Protein AF-A0A9X3KKF4-F1 (afdb_monomer_lite)

Foldseek 3Di:
DVVVVVVVVVVVPPQDDPVSVVVVCCVVVVVVVVVCLVVVFKDKDFFAFQFWFKKWQQQQPPDFAKQADDQFRIGIDGLQRPGQWAFAQQRPPPGTFTWIGGAAQGIKTKFFCPVHDDDQRDHNVRGQAGHNVRPRVTSLSSLVVLVPVNPQKQFDPSLVRIKIFRHRPNRTDDPVRIDGCVNQQWGIWGSDWDWDPPDPPTIWIWGWTAHPRRGIIIMTTGGIDTPVRDDPVSVVSNVVVVD

pLDDT: mean 88.55, std 13.54, range [42.84, 98.75]

Sequence (243 aa):
MLNFIRNLYNLVFFFRSRLDNLVLGLTLSVPLLLFVIYVSTVKQTIARDGDCPLIIDLNQNGRIDITGHTQSREKLYTVFSVGKYIDFDINGDGVLDEIDWVMPNTDAFILDLRKGMPPRDIDGSWFFGDSIDGSVENGFIRIKEIDTDGNGVINGEELAVVGFWVDNGDGKFEQSEFRSVVDLQVTLIETSSEEEDIGYGVTTIKGSLESD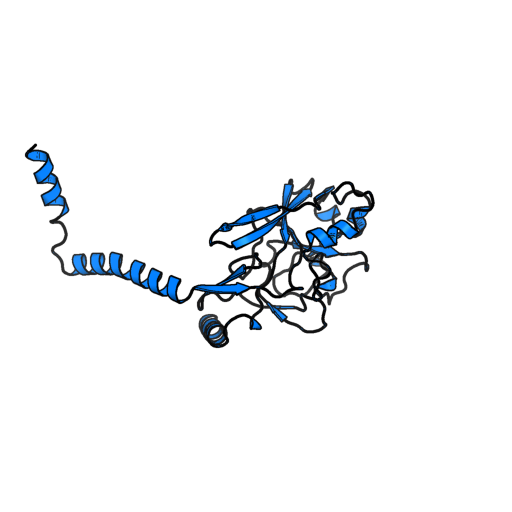LLGIVRVEDVWFLDSSQVAPQDNAFASYIRY

InterPro domains:
  IPR011992 EF-hand domain pair [SSF47473] (56-189)
  IPR018247 EF-Hand 1, calcium-binding site [PS00018] (147-159)
  IPR060136 SPM domain [PF26745] (81-224)

Secondary structure (DSSP, 8-state):
-HHHHHHHHHHSSS--SHHHHHHHHHHHHHHHHHHHHHHHHEEEEEPPTT--BEEE-TT-SSS--BSSS-SSSEEEEETTBPPPPEEE-SSSSSS-EEE--BPTTT-EEEEEGGG-S--SS--GGGBSB--TTSSS-SHHHHHGGG-SS-SSEEETTGGGGEEEE---SSS---TTTEEETTTTTEEEEE---EEEE-STT-EEEEEEEEETTTEEEEEEE----BGGGS-HHHHHHHHHH--

Structure (mmCIF, N/CA/C/O backbone):
data_AF-A0A9X3KKF4-F1
#
_entry.id   AF-A0A9X3KKF4-F1
#
loop_
_atom_site.group_PDB
_atom_site.id
_atom_site.type_symbol
_atom_site.label_atom_id
_atom_site.label_alt_id
_atom_site.label_comp_id
_atom_site.label_asym_id
_atom_site.label_entity_id
_atom_site.label_seq_id
_atom_site.pdbx_PDB_ins_code
_atom_site.Cartn_x
_atom_site.Cartn_y
_atom_site.Cartn_z
_atom_site.occupancy
_atom_site.B_iso_or_equiv
_atom_site.auth_seq_id
_atom_site.auth_comp_id
_atom_site.auth_asym_id
_atom_site.auth_atom_id
_atom_site.pdbx_PDB_model_num
ATOM 1 N N . MET A 1 1 ? 60.960 21.893 -1.133 1.00 49.28 1 MET A N 1
ATOM 2 C CA . MET A 1 1 ? 60.124 22.032 -2.350 1.00 49.28 1 MET A CA 1
ATOM 3 C C . MET A 1 1 ? 60.455 21.018 -3.452 1.00 49.28 1 MET A C 1
ATOM 5 O O . MET A 1 1 ? 59.527 20.484 -4.037 1.00 49.28 1 MET A O 1
ATOM 9 N N . LEU A 1 2 ? 61.726 20.667 -3.700 1.00 45.94 2 LEU A N 1
ATOM 10 C CA . LEU A 1 2 ? 62.107 19.706 -4.758 1.00 45.94 2 LEU A CA 1
ATOM 11 C C . LEU A 1 2 ? 61.776 18.218 -4.493 1.00 45.94 2 LEU A C 1
ATOM 13 O O . LEU A 1 2 ? 61.684 17.448 -5.443 1.00 45.94 2 LEU A O 1
ATOM 17 N N . ASN A 1 3 ? 61.526 17.804 -3.245 1.00 45.25 3 ASN A N 1
ATOM 18 C CA . ASN A 1 3 ? 61.146 16.413 -2.931 1.00 45.25 3 ASN A CA 1
ATOM 19 C C . ASN A 1 3 ? 59.643 16.119 -3.085 1.00 45.25 3 ASN A C 1
ATOM 21 O O . ASN A 1 3 ? 59.262 14.957 -3.154 1.00 45.25 3 ASN A O 1
ATOM 25 N N . PHE A 1 4 ? 58.792 17.147 -3.187 1.00 43.97 4 PHE A N 1
ATOM 26 C CA . PHE A 1 4 ? 57.344 16.967 -3.354 1.00 43.97 4 PHE A CA 1
ATOM 27 C C . PHE A 1 4 ? 56.965 16.720 -4.827 1.00 43.97 4 PHE A C 1
ATOM 29 O O . PHE A 1 4 ? 56.098 15.908 -5.125 1.00 43.97 4 PHE A O 1
ATOM 36 N N . ILE A 1 5 ? 57.704 17.324 -5.766 1.00 49.94 5 ILE A N 1
ATOM 37 C CA . ILE A 1 5 ? 57.510 17.137 -7.217 1.00 49.94 5 ILE A CA 1
ATOM 38 C C . ILE A 1 5 ? 57.990 15.748 -7.680 1.00 49.94 5 ILE A C 1
ATOM 40 O O . ILE A 1 5 ? 57.429 15.163 -8.604 1.00 49.94 5 ILE A O 1
ATOM 44 N N . ARG A 1 6 ? 58.980 15.161 -6.998 1.00 45.59 6 ARG A N 1
ATOM 45 C CA . ARG A 1 6 ? 59.527 13.839 -7.344 1.00 45.59 6 ARG A CA 1
ATOM 46 C C . ARG A 1 6 ? 58.588 12.673 -6.987 1.00 45.59 6 ARG A C 1
ATOM 48 O O . ARG A 1 6 ? 58.667 11.632 -7.629 1.00 45.59 6 ARG A O 1
ATOM 55 N N . ASN A 1 7 ? 57.663 12.860 -6.041 1.00 48.09 7 ASN A N 1
ATOM 56 C CA . ASN A 1 7 ? 56.646 11.852 -5.710 1.00 48.09 7 ASN A CA 1
ATOM 57 C C . ASN A 1 7 ? 55.436 11.861 -6.658 1.00 48.09 7 ASN A C 1
ATOM 59 O O . ASN A 1 7 ? 54.810 10.822 -6.836 1.00 48.09 7 ASN A O 1
ATOM 63 N N . LEU A 1 8 ? 55.154 12.976 -7.341 1.00 46.56 8 LEU A N 1
ATOM 64 C CA . LEU A 1 8 ? 54.130 13.020 -8.395 1.00 46.56 8 LEU A CA 1
ATOM 65 C C . LEU A 1 8 ? 54.593 12.339 -9.693 1.00 46.56 8 LEU A C 1
ATOM 67 O O . LEU A 1 8 ? 53.787 11.716 -10.375 1.00 46.56 8 LEU A O 1
ATOM 71 N N . TYR A 1 9 ? 55.8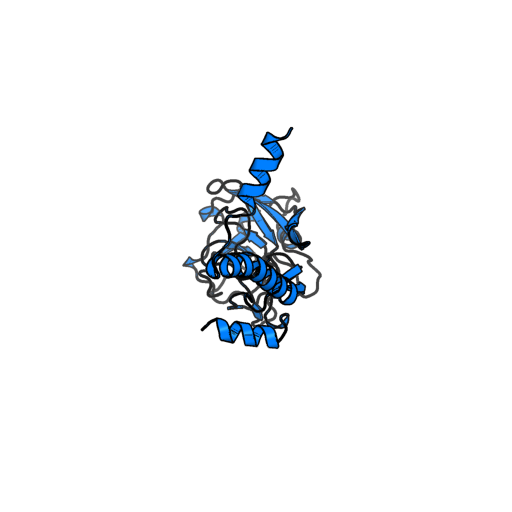93 12.364 -10.002 1.00 46.31 9 TYR A N 1
ATOM 72 C CA . TYR A 1 9 ? 56.428 11.678 -11.186 1.00 46.31 9 TYR A CA 1
ATOM 73 C C . TYR A 1 9 ? 56.402 10.145 -11.081 1.00 46.31 9 TYR A C 1
ATOM 75 O O . TYR A 1 9 ? 56.252 9.474 -12.098 1.00 46.31 9 TYR A O 1
ATOM 83 N N . ASN A 1 10 ? 56.485 9.582 -9.871 1.00 43.31 10 ASN A N 1
ATOM 84 C CA . ASN A 1 10 ? 56.410 8.130 -9.671 1.00 43.31 10 ASN A CA 1
ATOM 85 C C . ASN A 1 10 ? 54.975 7.592 -9.567 1.00 43.31 10 ASN A C 1
ATOM 87 O O . ASN A 1 10 ? 54.781 6.395 -9.749 1.00 43.31 10 ASN A O 1
ATOM 91 N N . LEU A 1 11 ? 53.973 8.449 -9.338 1.00 45.50 11 LEU A N 1
ATOM 92 C CA . LEU A 1 11 ? 52.563 8.046 -9.403 1.00 45.50 11 LEU A CA 1
ATOM 93 C C . LEU A 1 11 ? 52.042 7.997 -10.854 1.00 45.50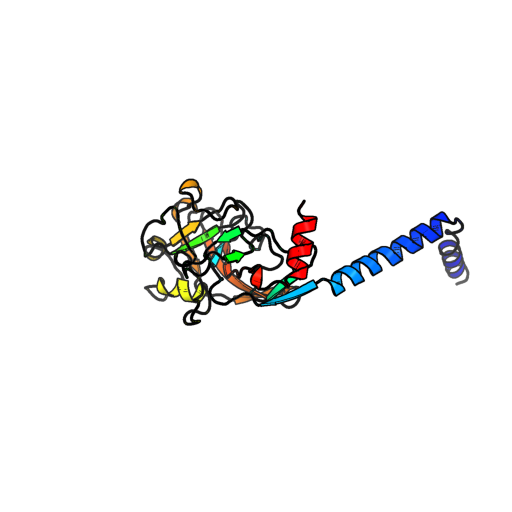 11 LEU A C 1
ATOM 95 O O . LEU A 1 11 ? 51.090 7.286 -11.148 1.00 45.50 11 LEU A O 1
ATOM 99 N N . VAL A 1 12 ? 52.700 8.714 -11.774 1.00 49.03 12 VAL A N 1
ATOM 100 C CA . VAL A 1 12 ? 52.351 8.760 -13.207 1.00 49.03 12 VAL A CA 1
ATOM 101 C C . VAL A 1 12 ? 53.056 7.661 -14.024 1.00 49.03 12 VAL A C 1
ATOM 103 O O . VAL A 1 12 ? 52.649 7.367 -15.143 1.00 49.03 12 VAL A O 1
ATOM 106 N N . PHE A 1 13 ? 54.077 6.991 -13.478 1.00 47.12 13 PHE A N 1
ATOM 107 C CA . PHE A 1 13 ? 54.892 6.004 -14.208 1.00 47.12 13 PHE A CA 1
ATOM 108 C C . PHE A 1 13 ? 54.662 4.543 -13.786 1.00 47.12 13 PHE A C 1
ATOM 110 O O . PHE A 1 13 ? 55.574 3.723 -13.863 1.00 47.12 13 PHE A O 1
ATOM 117 N N . PHE A 1 14 ? 53.439 4.199 -13.376 1.00 49.69 14 PHE A N 1
ATOM 118 C CA . PHE A 1 14 ? 53.046 2.816 -13.076 1.00 49.69 14 PHE A CA 1
ATOM 119 C C . PHE A 1 14 ? 51.977 2.274 -14.036 1.00 49.69 14 PHE A C 1
ATOM 121 O O . PHE A 1 14 ? 51.131 1.496 -13.635 1.00 49.69 14 PHE A O 1
ATOM 128 N N . PHE A 1 15 ? 51.999 2.672 -15.310 1.00 53.19 15 PHE A N 1
ATOM 129 C CA . PHE A 1 15 ? 51.171 2.044 -16.344 1.00 53.19 15 PHE A CA 1
ATOM 130 C C . PHE A 1 15 ? 51.965 1.975 -17.650 1.00 53.19 15 PHE A C 1
ATOM 132 O O . PHE A 1 15 ? 52.066 2.946 -18.400 1.00 53.19 15 PHE A O 1
ATOM 139 N N . ARG A 1 16 ? 52.632 0.843 -17.888 1.00 56.72 16 ARG A N 1
ATOM 140 C CA . ARG A 1 16 ? 53.487 0.638 -19.077 1.00 56.72 16 ARG A CA 1
ATOM 141 C C . ARG A 1 16 ? 53.138 -0.632 -19.849 1.00 56.72 16 ARG A C 1
ATOM 143 O O . ARG A 1 16 ? 53.756 -0.890 -20.881 1.00 56.72 16 ARG A O 1
ATOM 150 N N . SER A 1 17 ? 52.157 -1.409 -19.389 1.00 72.00 17 SER A N 1
ATOM 151 C CA . SER A 1 17 ? 51.673 -2.591 -20.097 1.00 72.00 17 SER A CA 1
ATOM 152 C C . SER A 1 17 ? 50.416 -2.272 -20.923 1.00 72.00 17 SER A C 1
ATOM 154 O O . SER A 1 17 ? 49.635 -1.383 -20.595 1.00 72.00 17 SER A O 1
ATOM 156 N N . ARG A 1 18 ? 50.182 -2.999 -22.025 1.00 68.50 18 ARG A N 1
ATOM 157 C CA . ARG A 1 18 ? 48.910 -2.891 -22.773 1.00 68.50 18 ARG A CA 1
ATOM 158 C C . ARG A 1 18 ? 47.693 -3.258 -21.911 1.00 68.50 18 ARG A C 1
ATOM 160 O O . ARG A 1 18 ? 46.604 -2.769 -22.186 1.00 68.50 18 ARG A O 1
ATOM 167 N N . LEU A 1 19 ? 47.890 -4.097 -20.892 1.00 71.56 19 LEU A N 1
ATOM 168 C CA . LEU A 1 19 ? 46.865 -4.472 -19.918 1.00 71.56 19 LEU A CA 1
ATOM 169 C C . LEU A 1 19 ? 46.466 -3.285 -19.041 1.00 71.56 19 LEU A C 1
ATOM 171 O O . LEU A 1 19 ? 45.285 -3.071 -18.824 1.00 71.56 19 LEU A O 1
ATOM 175 N N . ASP A 1 20 ? 47.425 -2.468 -18.625 1.00 77.75 20 ASP A N 1
ATOM 176 C CA . ASP A 1 20 ? 47.195 -1.294 -17.783 1.00 77.75 20 ASP A CA 1
ATOM 177 C C . ASP A 1 20 ? 46.297 -0.252 -18.461 1.00 77.75 20 ASP A C 1
ATOM 179 O O . ASP A 1 20 ? 45.337 0.243 -17.875 1.00 77.75 20 ASP A O 1
ATOM 183 N N . ASN A 1 21 ? 46.574 0.034 -19.736 1.00 77.00 21 ASN A N 1
ATOM 184 C CA . ASN A 1 21 ? 45.768 0.956 -20.536 1.00 77.00 21 ASN A CA 1
ATOM 185 C C . ASN A 1 21 ? 44.375 0.389 -20.840 1.00 77.00 21 ASN A C 1
ATOM 187 O O . ASN A 1 21 ? 43.416 1.151 -20.934 1.00 77.00 21 ASN A O 1
ATOM 191 N N . LEU A 1 22 ? 44.253 -0.936 -20.983 1.00 78.25 22 LEU A N 1
ATOM 192 C CA . LEU A 1 22 ? 42.964 -1.606 -21.148 1.00 78.25 22 LEU A CA 1
ATOM 193 C C . LEU A 1 22 ? 42.143 -1.537 -19.857 1.00 78.25 22 LEU A C 1
ATOM 195 O O . LEU A 1 22 ? 40.969 -1.192 -19.911 1.00 78.25 22 LEU A O 1
ATOM 199 N N . VAL A 1 23 ? 42.759 -1.821 -18.706 1.00 81.38 23 VAL A N 1
ATOM 200 C CA . VAL A 1 23 ? 42.107 -1.746 -17.394 1.00 81.38 23 VAL A CA 1
ATOM 201 C C . VAL A 1 23 ? 41.669 -0.314 -17.112 1.00 81.38 23 VAL A C 1
ATOM 203 O O . VAL A 1 23 ? 40.505 -0.100 -16.808 1.00 81.38 23 VAL A O 1
ATOM 206 N N . LEU A 1 24 ? 42.541 0.680 -17.292 1.00 79.69 24 LEU A N 1
ATOM 207 C CA . LEU A 1 24 ? 42.179 2.088 -17.106 1.00 79.69 24 LEU A CA 1
ATOM 208 C C . LEU A 1 24 ? 41.078 2.530 -18.085 1.00 79.69 24 LEU A C 1
ATOM 210 O O . LEU A 1 24 ? 40.134 3.215 -17.692 1.00 79.69 24 LEU A O 1
ATOM 214 N N . GLY A 1 25 ? 41.174 2.098 -19.347 1.00 78.25 25 GLY A N 1
ATOM 215 C CA . GLY A 1 25 ? 40.166 2.351 -20.371 1.00 78.25 25 GLY A CA 1
ATOM 216 C C . GLY A 1 25 ? 38.803 1.769 -20.003 1.00 78.25 25 GLY A C 1
ATOM 217 O O . GLY A 1 25 ? 37.806 2.478 -20.089 1.00 78.25 25 GLY A O 1
ATOM 218 N N . LEU A 1 26 ? 38.744 0.519 -19.538 1.00 83.38 26 LEU A N 1
ATOM 219 C CA . LEU A 1 26 ? 37.510 -0.127 -19.079 1.00 83.38 26 LEU A CA 1
ATOM 220 C C . LEU A 1 26 ? 36.970 0.519 -17.799 1.00 83.38 26 LEU A C 1
ATOM 222 O O . LEU A 1 26 ? 35.784 0.823 -17.734 1.00 83.38 26 LEU A O 1
ATOM 226 N N . THR A 1 27 ? 37.827 0.816 -16.822 1.00 86.00 27 THR A N 1
ATOM 227 C CA . THR A 1 27 ? 37.435 1.460 -15.558 1.00 86.00 27 THR A CA 1
ATOM 228 C C . THR A 1 27 ? 36.793 2.830 -15.773 1.00 86.00 27 THR A C 1
ATOM 230 O O . THR A 1 27 ? 35.916 3.206 -15.006 1.00 86.00 27 THR A O 1
ATOM 233 N N . LEU A 1 28 ? 37.191 3.575 -16.808 1.00 83.81 28 LEU A N 1
ATOM 234 C CA . LEU A 1 28 ? 36.579 4.868 -17.135 1.00 83.81 28 LEU A CA 1
ATOM 235 C C . LEU A 1 28 ? 35.401 4.744 -18.112 1.00 83.81 28 LEU A C 1
ATOM 237 O O . LEU A 1 28 ? 34.404 5.448 -17.961 1.00 83.81 28 LEU A O 1
ATOM 241 N N . SER A 1 29 ? 35.495 3.861 -19.111 1.00 85.44 29 SER A N 1
ATOM 242 C CA . SER A 1 29 ? 34.467 3.738 -20.155 1.00 85.44 29 SER A CA 1
ATOM 243 C C . SER A 1 29 ? 33.238 2.952 -19.712 1.00 85.44 29 SER A C 1
ATOM 245 O O . SER A 1 29 ? 32.137 3.305 -20.123 1.00 85.44 29 SER A O 1
ATOM 247 N N . VAL A 1 30 ? 33.387 1.935 -18.858 1.00 87.00 30 VAL A N 1
ATOM 248 C CA . VAL A 1 30 ? 32.256 1.122 -18.390 1.00 87.00 30 VAL A CA 1
ATOM 249 C C . VAL A 1 30 ? 31.290 1.947 -17.534 1.00 87.00 30 VAL A C 1
ATOM 251 O O . VAL A 1 30 ? 30.108 1.945 -17.867 1.00 87.00 30 VAL A O 1
ATOM 254 N N . PRO A 1 31 ? 31.720 2.718 -16.513 1.00 87.75 31 PRO A N 1
ATOM 255 C CA . PRO A 1 31 ? 30.795 3.559 -15.752 1.00 87.75 31 PRO A CA 1
ATOM 256 C C . PRO A 1 31 ? 30.117 4.624 -16.612 1.00 87.75 31 PRO A C 1
ATOM 258 O O . PRO A 1 31 ? 28.932 4.877 -16.434 1.00 87.75 31 PRO A O 1
ATOM 261 N N . LEU A 1 32 ? 30.836 5.218 -17.573 1.00 86.00 32 LEU A N 1
ATOM 262 C CA . LEU A 1 32 ? 30.251 6.196 -18.491 1.00 86.00 32 LEU A CA 1
ATOM 263 C C . LEU A 1 32 ? 29.203 5.550 -19.405 1.00 86.00 32 LEU A C 1
ATOM 265 O O . LEU A 1 32 ? 28.134 6.117 -19.597 1.00 86.00 32 LEU A O 1
ATOM 269 N N . LEU A 1 33 ? 29.488 4.363 -19.942 1.00 86.25 33 LEU A N 1
ATOM 270 C CA . LEU A 1 33 ? 28.540 3.606 -20.755 1.00 86.25 33 LEU A CA 1
ATOM 271 C C . LEU A 1 33 ? 27.306 3.213 -19.937 1.00 86.25 33 LEU A C 1
ATOM 273 O O . LEU A 1 33 ? 26.193 3.420 -20.403 1.00 86.25 33 LEU A O 1
ATOM 277 N N . LEU A 1 34 ? 27.494 2.699 -18.719 1.00 83.56 34 LEU A N 1
ATOM 278 C CA . LEU A 1 34 ? 26.395 2.363 -17.812 1.00 83.56 34 LEU A CA 1
ATOM 279 C C . LEU A 1 34 ? 25.573 3.598 -17.445 1.00 83.56 34 LEU A C 1
ATOM 281 O O . LEU A 1 34 ? 24.352 3.520 -17.433 1.00 83.56 34 LEU A O 1
ATOM 285 N N . PHE A 1 35 ? 26.216 4.742 -17.212 1.00 82.62 35 PHE A N 1
ATOM 286 C CA . PHE A 1 35 ? 25.530 6.006 -16.958 1.00 82.62 35 PHE A CA 1
ATOM 287 C C . PHE A 1 35 ? 24.721 6.472 -18.173 1.00 82.62 35 PHE A C 1
ATOM 289 O O . PHE A 1 35 ? 23.563 6.847 -18.026 1.00 82.62 35 PHE A O 1
ATOM 296 N N . VAL A 1 36 ? 25.290 6.403 -19.381 1.00 85.81 36 VAL A N 1
ATOM 297 C CA . VAL A 1 36 ? 24.570 6.731 -20.622 1.00 85.81 36 VAL A CA 1
ATOM 298 C C . VAL A 1 36 ? 23.381 5.794 -20.815 1.00 85.81 36 VAL A C 1
ATOM 300 O O . VAL A 1 36 ? 22.283 6.275 -21.077 1.00 85.81 36 VAL A O 1
ATOM 303 N N . ILE A 1 37 ? 23.569 4.482 -20.632 1.00 82.75 37 ILE A N 1
ATOM 304 C CA . ILE A 1 37 ? 22.484 3.494 -20.694 1.00 82.75 37 ILE A CA 1
ATOM 305 C C . ILE A 1 37 ? 21.406 3.847 -19.667 1.00 82.75 37 ILE A C 1
ATOM 307 O O . ILE A 1 37 ? 20.246 3.987 -20.044 1.00 82.75 37 ILE A O 1
ATOM 311 N N . TYR A 1 38 ? 21.782 4.072 -18.409 1.00 78.88 38 TYR A N 1
ATOM 312 C CA . TYR A 1 38 ? 20.865 4.428 -17.329 1.00 78.88 38 TYR A CA 1
ATOM 313 C C . TYR A 1 38 ? 20.039 5.674 -17.675 1.00 78.88 38 TYR A C 1
ATOM 315 O O . TYR A 1 38 ? 18.820 5.592 -17.784 1.00 78.88 38 TYR A O 1
ATOM 323 N N . VAL A 1 39 ? 20.684 6.805 -17.967 1.00 79.94 39 VAL A N 1
ATOM 324 C CA . VAL A 1 39 ? 19.981 8.065 -18.270 1.00 79.94 39 VAL A CA 1
ATOM 325 C C . VAL A 1 39 ? 19.143 7.966 -19.551 1.00 79.94 39 VAL A C 1
ATOM 327 O O . VAL A 1 39 ? 18.108 8.612 -19.653 1.00 79.94 39 VAL A O 1
ATOM 330 N N . SER A 1 40 ? 19.552 7.144 -20.523 1.00 80.88 40 SER A N 1
ATOM 331 C CA . SER A 1 40 ? 18.779 6.934 -21.756 1.00 80.88 40 SER A CA 1
ATOM 332 C C . SER A 1 40 ? 17.573 6.000 -21.600 1.00 80.88 40 SER A C 1
ATOM 334 O O . SER A 1 40 ? 16.732 5.957 -22.496 1.00 80.88 40 SER A O 1
ATOM 336 N N . THR A 1 41 ? 17.496 5.237 -20.503 1.00 82.75 41 THR A N 1
ATOM 337 C CA . THR A 1 41 ? 16.470 4.200 -20.302 1.00 82.75 41 THR A CA 1
ATOM 338 C C . THR A 1 41 ? 15.516 4.482 -19.154 1.00 82.75 41 THR A C 1
ATOM 340 O O . THR A 1 41 ? 14.424 3.918 -19.167 1.00 82.75 41 THR A O 1
ATOM 343 N N . VAL A 1 42 ? 15.886 5.344 -18.201 1.00 85.50 42 VAL A N 1
ATOM 344 C CA . VAL A 1 42 ? 14.965 5.828 -17.167 1.00 85.50 42 VAL A CA 1
ATOM 345 C C . VAL A 1 42 ? 13.874 6.668 -17.820 1.00 85.50 42 VAL A C 1
ATOM 347 O O . VAL A 1 42 ? 14.145 7.638 -18.529 1.00 85.50 42 VAL A O 1
ATOM 350 N N . LYS A 1 43 ? 12.631 6.283 -17.559 1.00 87.69 43 LYS A N 1
ATOM 351 C CA . LYS A 1 43 ? 11.423 6.973 -17.991 1.00 87.69 43 LYS A CA 1
ATOM 352 C C . LYS A 1 43 ? 10.573 7.301 -16.778 1.00 87.69 43 LYS A C 1
ATOM 354 O O . LYS A 1 43 ? 10.632 6.607 -15.766 1.00 87.69 43 LYS A O 1
ATOM 359 N N . GLN A 1 44 ? 9.790 8.362 -16.918 1.00 88.12 44 GLN A N 1
ATOM 360 C CA . GLN A 1 44 ? 8.826 8.792 -15.921 1.00 88.12 44 GLN A CA 1
ATOM 361 C C . GLN A 1 44 ? 7.422 8.726 -16.517 1.00 88.12 44 GLN A C 1
ATOM 363 O O . GLN A 1 44 ? 7.222 9.081 -17.682 1.00 88.12 44 GLN A O 1
ATOM 368 N N . THR A 1 45 ? 6.469 8.269 -15.720 1.00 90.44 45 THR A N 1
ATOM 369 C CA . THR A 1 45 ? 5.036 8.325 -16.011 1.00 90.44 45 THR A CA 1
ATOM 370 C C . THR A 1 45 ? 4.278 8.658 -14.726 1.00 90.44 45 THR A C 1
ATOM 372 O O . THR A 1 45 ? 4.887 8.823 -13.669 1.00 90.44 45 THR A O 1
ATOM 375 N N . ILE A 1 46 ? 2.966 8.818 -14.819 1.00 90.31 46 ILE A N 1
ATOM 376 C CA . ILE A 1 46 ? 2.090 9.113 -13.683 1.00 90.31 46 ILE A CA 1
ATOM 377 C C . ILE A 1 46 ? 1.119 7.946 -13.574 1.00 90.31 46 ILE A C 1
ATOM 379 O O . ILE A 1 46 ? 0.518 7.593 -14.586 1.00 90.31 46 ILE A O 1
ATOM 383 N N . ALA A 1 47 ? 0.994 7.346 -12.391 1.00 88.56 47 ALA A N 1
ATOM 384 C CA . ALA A 1 47 ? 0.008 6.300 -12.124 1.00 88.56 47 ALA A CA 1
ATOM 385 C C . ALA A 1 47 ? -1.430 6.797 -12.368 1.00 88.56 47 ALA A C 1
ATOM 387 O O . ALA A 1 47 ? -1.687 8.005 -12.334 1.00 88.56 47 ALA A O 1
ATOM 388 N N . ARG A 1 48 ? -2.352 5.877 -12.674 1.00 85.12 48 ARG A N 1
ATOM 389 C CA . ARG A 1 48 ? -3.767 6.220 -12.879 1.00 85.12 48 ARG A CA 1
ATOM 390 C C . ARG A 1 48 ? -4.400 6.664 -11.558 1.00 85.12 48 ARG A C 1
ATOM 392 O O . ARG A 1 48 ? -3.903 6.355 -10.478 1.00 85.12 48 ARG A O 1
ATOM 399 N N . ASP A 1 49 ? -5.501 7.393 -11.683 1.00 82.25 49 ASP A N 1
ATOM 400 C CA . ASP A 1 49 ? -6.402 7.652 -10.561 1.00 82.25 49 ASP A CA 1
ATOM 401 C C . ASP A 1 49 ? -7.225 6.386 -10.283 1.00 82.25 49 ASP A C 1
ATOM 403 O O . ASP A 1 49 ? -7.601 5.681 -11.225 1.00 82.25 49 ASP A O 1
ATOM 407 N N . GLY A 1 50 ? -7.536 6.127 -9.015 1.00 78.69 50 GLY A N 1
ATOM 408 C CA . GLY A 1 50 ? -8.259 4.937 -8.565 1.00 78.69 50 GLY A CA 1
ATOM 409 C C . GLY A 1 50 ? -7.367 3.750 -8.187 1.00 78.69 50 GLY A C 1
ATOM 410 O O . GLY A 1 50 ? -7.905 2.710 -7.819 1.00 78.69 50 GLY A O 1
ATOM 411 N N . ASP A 1 51 ? -6.040 3.893 -8.274 1.00 83.62 51 ASP A N 1
ATOM 412 C CA . ASP A 1 51 ? -5.075 2.797 -8.128 1.00 83.62 51 ASP A CA 1
ATOM 413 C C . ASP A 1 51 ? -4.204 2.939 -6.859 1.00 83.62 51 ASP A C 1
ATOM 415 O O . ASP A 1 51 ? -3.049 2.494 -6.864 1.00 83.62 51 ASP A O 1
ATOM 419 N N . CYS A 1 52 ? -4.689 3.599 -5.793 1.00 91.38 52 CYS A N 1
ATOM 420 C CA . CYS A 1 52 ? -3.867 3.832 -4.598 1.00 91.38 52 CYS A CA 1
ATOM 421 C C . CYS A 1 52 ? -4.480 3.353 -3.268 1.00 91.38 52 CYS A C 1
ATOM 423 O O . CYS A 1 52 ? -5.316 4.032 -2.669 1.00 91.38 52 CYS A O 1
ATOM 425 N N . PRO A 1 53 ? -4.108 2.152 -2.782 1.00 96.38 53 PRO A N 1
ATOM 426 C CA . PRO A 1 53 ? -4.466 1.705 -1.440 1.00 96.38 53 PRO A CA 1
ATOM 427 C C . PRO A 1 53 ? -3.479 2.170 -0.360 1.00 96.38 53 PRO A C 1
ATOM 429 O O . PRO A 1 53 ? -2.278 2.317 -0.594 1.00 96.38 53 PRO A O 1
ATOM 432 N N . LEU A 1 54 ? -3.975 2.266 0.877 1.00 98.25 54 LEU A N 1
ATOM 433 C CA . LEU A 1 54 ? -3.130 2.339 2.066 1.00 98.25 54 LEU A CA 1
ATOM 434 C C . LEU A 1 54 ? -2.460 0.993 2.353 1.00 98.25 54 LEU A C 1
ATOM 436 O O . LEU A 1 54 ? -3.120 -0.051 2.430 1.00 98.25 54 LEU A O 1
ATOM 440 N N . ILE A 1 55 ? -1.153 1.039 2.596 1.00 98.62 55 ILE A N 1
ATOM 441 C CA . ILE A 1 55 ? -0.316 -0.124 2.896 1.00 98.62 55 ILE A CA 1
ATOM 442 C C . ILE A 1 55 ? 0.546 0.179 4.122 1.00 98.62 55 ILE A C 1
ATOM 444 O O . ILE A 1 55 ? 1.057 1.289 4.272 1.00 98.62 55 ILE A O 1
ATOM 448 N N . ILE A 1 56 ? 0.702 -0.804 5.010 1.00 98.50 56 ILE A N 1
ATOM 449 C CA . ILE A 1 56 ? 1.597 -0.720 6.169 1.00 98.50 56 ILE A CA 1
ATOM 450 C C . ILE A 1 56 ? 2.944 -1.382 5.870 1.00 98.50 56 ILE A C 1
ATOM 452 O O . ILE A 1 56 ? 2.981 -2.471 5.297 1.00 98.50 56 ILE A O 1
ATOM 456 N N . ASP A 1 57 ? 4.028 -0.752 6.324 1.00 98.38 57 ASP A N 1
ATOM 457 C CA . ASP A 1 57 ? 5.392 -1.302 6.319 1.00 98.38 57 ASP A CA 1
ATOM 458 C C . ASP A 1 57 ? 5.511 -2.385 7.403 1.00 98.38 57 ASP A C 1
ATOM 460 O O . ASP A 1 57 ? 5.962 -2.145 8.529 1.00 98.38 57 ASP A O 1
ATOM 464 N N . LEU A 1 58 ? 5.009 -3.582 7.103 1.00 98.19 58 LEU A N 1
ATOM 465 C CA . LEU A 1 58 ? 4.865 -4.648 8.096 1.00 98.19 58 LEU A CA 1
ATOM 466 C C . LEU A 1 58 ? 6.233 -5.174 8.553 1.00 98.19 58 LEU A C 1
ATOM 468 O O . LEU A 1 58 ? 6.382 -5.584 9.710 1.00 98.19 58 LEU A O 1
ATOM 472 N N . ASN A 1 59 ? 7.230 -5.162 7.665 1.00 97.50 59 ASN A N 1
ATOM 473 C CA . ASN A 1 59 ? 8.579 -5.635 7.965 1.00 97.50 59 ASN A CA 1
ATOM 474 C C . ASN A 1 59 ? 9.492 -4.567 8.605 1.00 97.50 59 ASN A C 1
ATOM 476 O O . ASN A 1 59 ? 10.592 -4.912 9.054 1.00 97.50 59 ASN A O 1
ATOM 480 N N . GLN A 1 60 ? 9.014 -3.324 8.717 1.00 97.06 60 GLN A N 1
ATOM 481 C CA . GLN A 1 60 ? 9.665 -2.182 9.365 1.00 97.06 60 GLN A CA 1
ATOM 482 C C . GLN A 1 60 ? 11.014 -1.803 8.746 1.00 97.06 60 GLN A C 1
ATOM 484 O O . GLN A 1 60 ? 11.965 -1.447 9.458 1.00 97.06 60 GLN A O 1
ATOM 489 N N . ASN A 1 61 ? 11.132 -1.893 7.423 1.00 96.62 61 ASN A N 1
ATOM 490 C CA . ASN A 1 61 ? 12.362 -1.511 6.730 1.00 96.62 61 ASN A CA 1
ATOM 491 C C . ASN A 1 61 ? 12.406 -0.026 6.318 1.00 96.62 61 ASN A C 1
ATOM 493 O O . ASN A 1 61 ? 13.433 0.438 5.808 1.00 96.62 61 ASN A O 1
ATOM 497 N N . GLY A 1 62 ? 11.341 0.723 6.604 1.00 94.81 62 GLY A N 1
ATOM 498 C CA . GLY A 1 62 ? 11.216 2.162 6.401 1.00 94.81 62 GLY A CA 1
ATOM 499 C C . GLY A 1 62 ? 10.518 2.568 5.102 1.00 94.81 62 GLY A C 1
ATOM 500 O O . GLY A 1 62 ? 10.510 3.764 4.799 1.00 94.81 62 GLY A O 1
ATOM 501 N N . ARG A 1 63 ? 9.970 1.625 4.329 1.00 94.56 63 ARG A N 1
ATOM 502 C CA . ARG A 1 63 ? 9.261 1.869 3.062 1.00 94.56 63 ARG A CA 1
ATOM 503 C C . ARG A 1 63 ? 8.318 0.709 2.739 1.00 94.56 63 ARG A C 1
ATOM 505 O O . ARG A 1 63 ? 8.506 -0.387 3.244 1.00 94.56 63 ARG A O 1
ATOM 512 N N . ILE A 1 64 ? 7.384 0.921 1.817 1.00 96.94 64 ILE A N 1
ATOM 513 C CA . ILE A 1 64 ? 6.636 -0.193 1.219 1.00 96.94 64 ILE A CA 1
ATOM 514 C C . ILE A 1 64 ? 7.477 -0.875 0.135 1.00 96.94 64 ILE A C 1
ATOM 516 O O . ILE A 1 64 ? 7.970 -0.221 -0.792 1.00 96.94 64 ILE A O 1
ATOM 520 N N . ASP A 1 65 ? 7.645 -2.193 0.236 1.00 95.69 65 ASP A N 1
ATOM 521 C CA . ASP A 1 65 ? 8.334 -2.986 -0.771 1.00 95.69 65 ASP A CA 1
ATOM 522 C C . ASP A 1 65 ? 7.369 -3.368 -1.898 1.00 95.69 65 ASP A C 1
ATOM 524 O O . ASP A 1 65 ? 6.452 -4.171 -1.730 1.00 95.69 65 ASP A O 1
ATOM 528 N N . ILE A 1 66 ? 7.628 -2.836 -3.090 1.00 94.19 66 ILE A N 1
ATOM 529 C CA . ILE A 1 66 ? 6.891 -3.169 -4.310 1.00 94.19 66 ILE A CA 1
ATOM 530 C C . ILE A 1 66 ? 7.816 -3.779 -5.369 1.00 94.19 66 ILE A C 1
ATOM 532 O O . ILE A 1 66 ? 9.039 -3.625 -5.323 1.00 94.19 66 ILE A O 1
ATOM 536 N N . THR A 1 67 ? 7.242 -4.463 -6.357 1.00 92.12 67 THR A N 1
ATOM 537 C CA . THR A 1 67 ? 7.974 -4.999 -7.513 1.00 92.12 67 THR A CA 1
ATOM 538 C C . THR A 1 67 ? 8.400 -3.901 -8.495 1.00 92.12 67 THR A C 1
ATOM 540 O O . THR A 1 67 ? 9.290 -4.136 -9.319 1.00 92.12 67 THR A O 1
ATOM 543 N N . GLY A 1 68 ? 7.774 -2.722 -8.420 1.00 89.00 68 GLY A N 1
ATOM 544 C CA . GLY A 1 68 ? 8.155 -1.504 -9.131 1.00 89.00 68 GLY A CA 1
ATOM 545 C C . GLY A 1 68 ? 9.323 -0.753 -8.490 1.00 89.00 68 GLY A C 1
ATOM 546 O O . GLY A 1 68 ? 9.923 -1.187 -7.512 1.00 89.00 68 GLY A O 1
ATOM 547 N N . HIS A 1 69 ? 9.675 0.404 -9.056 1.00 88.00 69 HIS A N 1
ATOM 548 C CA . HIS A 1 69 ? 10.777 1.222 -8.531 1.00 88.00 69 HIS A CA 1
ATOM 549 C C . HIS A 1 69 ? 10.361 2.231 -7.463 1.00 88.00 69 HIS A C 1
ATOM 551 O O . HIS A 1 69 ? 11.178 2.557 -6.603 1.00 88.00 69 HIS A O 1
ATOM 557 N N . THR A 1 70 ? 9.154 2.788 -7.572 1.00 89.44 70 THR A N 1
ATOM 558 C CA . THR A 1 70 ? 8.663 3.860 -6.699 1.00 89.44 70 THR A CA 1
ATOM 559 C C . THR A 1 70 ? 7.216 3.583 -6.318 1.00 89.44 70 THR A C 1
ATOM 561 O O . THR A 1 70 ? 6.404 3.255 -7.180 1.00 89.44 70 THR A O 1
ATOM 564 N N . GLN A 1 71 ? 6.889 3.735 -5.038 1.00 91.69 71 GLN A N 1
ATOM 565 C CA . GLN A 1 71 ? 5.534 3.627 -4.483 1.00 91.69 71 GLN A CA 1
ATOM 566 C C . GLN A 1 71 ? 4.711 4.922 -4.645 1.00 91.69 71 GLN A C 1
ATOM 568 O O . GLN A 1 71 ? 3.496 4.923 -4.504 1.00 91.69 71 GLN A O 1
ATOM 573 N N . SER A 1 72 ? 5.379 6.009 -5.033 1.00 92.31 72 SER A N 1
ATOM 574 C CA . SER A 1 72 ? 4.797 7.307 -5.393 1.00 92.31 72 SER A CA 1
ATOM 575 C C . SER A 1 72 ? 3.869 7.243 -6.618 1.00 92.31 72 SER A C 1
ATOM 577 O O . SER A 1 72 ? 3.969 6.324 -7.439 1.00 92.31 72 SER A O 1
ATOM 579 N N . ARG A 1 73 ? 3.014 8.262 -6.776 1.00 91.31 73 ARG A N 1
ATOM 580 C CA . ARG A 1 73 ? 2.226 8.515 -7.991 1.00 91.31 73 ARG A CA 1
ATOM 581 C C . ARG A 1 73 ? 3.105 8.812 -9.205 1.00 91.31 73 ARG A C 1
ATOM 583 O O . ARG A 1 73 ? 2.795 8.363 -10.312 1.00 91.31 73 ARG A O 1
ATOM 590 N N . GLU A 1 74 ? 4.212 9.530 -9.025 1.00 91.81 74 GLU A N 1
ATOM 591 C CA . GLU A 1 74 ? 5.233 9.647 -10.057 1.00 91.81 74 GLU A CA 1
ATOM 592 C C . GLU A 1 74 ? 6.016 8.335 -10.165 1.00 91.81 74 GLU A C 1
ATOM 594 O O . GLU A 1 74 ? 6.845 7.963 -9.324 1.00 91.81 74 GLU A O 1
ATOM 599 N N . LYS A 1 75 ? 5.766 7.625 -11.261 1.00 90.75 75 LYS A N 1
ATOM 600 C CA . LYS A 1 75 ? 6.380 6.338 -11.546 1.00 90.75 75 LYS A CA 1
ATOM 601 C C . LYS A 1 75 ? 7.671 6.510 -12.307 1.00 90.75 75 LYS A C 1
ATOM 603 O O . LYS A 1 75 ? 7.710 7.168 -13.347 1.00 90.75 75 LYS A O 1
ATOM 608 N N . LEU A 1 76 ? 8.713 5.847 -11.821 1.00 87.50 76 LEU A N 1
ATOM 609 C CA . LEU A 1 76 ? 9.954 5.651 -12.556 1.00 87.50 76 LEU A CA 1
ATOM 610 C C . LEU A 1 76 ? 10.032 4.209 -13.039 1.00 87.50 76 LEU A C 1
ATOM 612 O O . LEU A 1 76 ? 9.749 3.275 -12.295 1.00 87.50 76 LEU A O 1
ATOM 616 N N . TYR A 1 77 ? 10.457 4.018 -14.280 1.00 87.12 77 TYR A N 1
ATOM 617 C CA . TYR A 1 77 ? 10.775 2.689 -14.783 1.00 87.12 77 TYR A CA 1
ATOM 618 C C . TYR A 1 77 ? 11.946 2.722 -15.749 1.00 87.12 77 TYR A C 1
ATOM 620 O O . TYR A 1 77 ? 12.294 3.757 -16.319 1.00 87.12 77 TYR A O 1
ATOM 628 N N . THR A 1 78 ? 12.577 1.566 -15.924 1.00 81.88 78 THR A N 1
ATOM 629 C CA . THR A 1 78 ? 13.599 1.371 -16.952 1.00 81.88 78 THR A CA 1
ATOM 630 C C . THR A 1 78 ? 13.212 0.197 -17.831 1.00 81.88 78 THR A C 1
ATOM 632 O O . THR A 1 78 ? 12.513 -0.711 -17.390 1.00 81.88 78 THR A O 1
ATOM 635 N N . VAL A 1 79 ? 13.738 0.151 -19.055 1.00 75.06 79 VAL A N 1
ATOM 636 C CA . VAL A 1 79 ? 13.540 -1.008 -19.948 1.00 75.06 79 VAL A CA 1
ATOM 637 C C . VAL A 1 79 ? 14.054 -2.326 -19.344 1.00 75.06 79 VAL A C 1
ATOM 639 O O . VAL A 1 79 ? 13.636 -3.399 -19.760 1.00 75.06 79 VAL A O 1
ATOM 642 N N . PHE A 1 80 ? 14.952 -2.260 -18.357 1.00 71.00 80 PHE A N 1
ATOM 643 C CA . PHE A 1 80 ? 15.517 -3.427 -17.673 1.00 71.00 80 PHE A CA 1
ATOM 644 C C . PHE A 1 80 ? 14.782 -3.793 -16.380 1.00 71.00 80 PHE A C 1
ATOM 646 O O . PHE A 1 80 ? 15.079 -4.826 -15.788 1.00 71.00 80 PHE A O 1
ATOM 653 N N . SER A 1 81 ? 13.868 -2.943 -15.920 1.00 69.38 81 SER A N 1
ATOM 654 C CA . SER A 1 81 ? 13.195 -3.087 -14.634 1.00 69.38 81 SER A CA 1
ATOM 655 C C . SER A 1 81 ? 11.805 -2.461 -14.711 1.00 69.38 81 SER A C 1
ATOM 657 O O . SER A 1 81 ? 11.441 -1.542 -13.987 1.00 69.38 81 SER A O 1
ATOM 659 N N . VAL A 1 82 ? 11.021 -2.972 -15.653 1.00 69.81 82 VAL A N 1
ATOM 660 C CA . VAL A 1 82 ? 9.566 -2.935 -15.543 1.00 69.81 82 VAL A CA 1
ATOM 661 C C . VAL A 1 82 ? 9.236 -3.989 -14.473 1.00 69.81 82 VAL A C 1
ATOM 663 O O . VAL A 1 82 ? 9.746 -5.109 -14.586 1.00 69.81 82 VAL A O 1
ATOM 666 N N . GLY A 1 83 ? 8.502 -3.649 -13.410 1.00 66.88 83 GLY A N 1
ATOM 667 C CA . GLY A 1 83 ? 8.267 -4.541 -12.261 1.00 66.88 83 GLY A CA 1
ATOM 668 C C . GLY A 1 83 ? 7.546 -5.841 -12.634 1.00 66.88 83 GLY A C 1
ATOM 669 O O . GLY A 1 83 ? 6.889 -5.917 -13.672 1.00 66.88 83 GLY A O 1
ATOM 670 N N . LYS A 1 84 ? 7.691 -6.907 -11.831 1.00 82.12 84 LYS A N 1
ATOM 671 C CA . LYS A 1 84 ? 6.865 -8.117 -12.011 1.00 82.12 84 LYS A CA 1
ATOM 672 C C . LYS A 1 84 ? 5.406 -7.721 -11.795 1.00 82.12 84 LYS A C 1
ATOM 674 O O . LYS A 1 84 ? 5.086 -7.227 -10.718 1.00 82.12 84 LYS A O 1
ATOM 679 N N . TYR A 1 85 ? 4.579 -7.972 -12.801 1.00 90.38 85 TYR A N 1
ATOM 680 C CA . TYR A 1 85 ? 3.167 -7.648 -12.757 1.00 90.38 85 TYR A CA 1
ATOM 681 C C . TYR A 1 85 ? 2.312 -8.830 -12.316 1.00 90.38 85 TYR A C 1
ATOM 683 O O . TYR A 1 85 ? 2.719 -9.992 -12.466 1.00 90.38 85 TYR A O 1
ATOM 691 N N . ILE A 1 86 ? 1.146 -8.504 -11.776 1.00 94.06 86 ILE A N 1
ATOM 692 C CA . ILE A 1 86 ? 0.042 -9.427 -11.531 1.00 94.06 86 ILE A CA 1
ATOM 693 C C . ILE A 1 86 ? -1.233 -8.869 -12.168 1.00 94.06 86 ILE A C 1
ATOM 695 O O . ILE A 1 86 ? -1.301 -7.675 -12.442 1.00 94.06 86 ILE A O 1
ATOM 699 N N . ASP A 1 87 ? -2.233 -9.728 -12.355 1.00 96.00 87 ASP A N 1
ATOM 700 C CA . ASP A 1 87 ? -3.571 -9.309 -12.767 1.00 96.00 87 ASP A CA 1
ATOM 701 C C . ASP A 1 87 ? -4.429 -9.068 -11.513 1.00 96.00 87 ASP A C 1
ATOM 703 O O . ASP A 1 87 ? -4.717 -10.022 -10.782 1.00 96.00 87 ASP A O 1
ATOM 707 N N . PHE A 1 88 ? -4.845 -7.826 -11.266 1.00 96.50 88 PHE A N 1
ATOM 708 C CA . PHE A 1 88 ? -5.715 -7.460 -10.142 1.00 96.50 88 PHE A CA 1
ATOM 709 C C . PHE A 1 88 ? -6.624 -6.284 -10.521 1.00 96.50 88 PHE A C 1
ATOM 711 O O . PHE A 1 88 ? -6.194 -5.360 -11.201 1.00 96.50 88 PHE A O 1
ATOM 718 N N . ASP A 1 89 ? -7.885 -6.312 -10.089 1.00 95.88 89 ASP A N 1
ATOM 719 C CA . ASP A 1 89 ? -8.821 -5.191 -10.261 1.00 95.88 89 ASP A CA 1
ATOM 720 C C . ASP A 1 89 ? -8.589 -4.182 -9.129 1.00 95.88 89 ASP A C 1
ATOM 722 O O . ASP A 1 89 ? -9.239 -4.242 -8.086 1.00 95.88 89 ASP A O 1
ATOM 726 N N . ILE A 1 90 ? -7.583 -3.316 -9.281 1.00 94.69 90 ILE A N 1
ATOM 727 C CA . ILE A 1 90 ? -7.110 -2.425 -8.205 1.00 94.69 90 ILE A CA 1
ATOM 728 C C . ILE A 1 90 ? -8.051 -1.261 -7.920 1.00 94.69 90 ILE A C 1
ATOM 730 O O . ILE A 1 90 ? -8.005 -0.692 -6.832 1.00 94.69 90 ILE A O 1
ATOM 734 N N . ASN A 1 91 ? -8.931 -0.947 -8.863 1.00 92.62 91 ASN A N 1
ATOM 735 C CA . ASN A 1 91 ? -9.833 0.191 -8.773 1.00 92.62 91 ASN A CA 1
ATOM 736 C C . ASN A 1 91 ? -11.306 -0.224 -8.558 1.00 92.62 91 ASN A C 1
ATOM 738 O O . ASN A 1 91 ? -12.142 0.605 -8.184 1.00 92.62 91 ASN A O 1
ATOM 742 N N . GLY A 1 92 ? -11.621 -1.515 -8.702 1.00 92.50 92 GLY A N 1
ATOM 743 C CA . GLY A 1 92 ? -12.944 -2.090 -8.474 1.00 92.50 92 GLY A CA 1
ATOM 744 C C . GLY A 1 92 ? -13.936 -1.854 -9.617 1.00 92.50 92 GLY A C 1
ATOM 745 O O . GLY A 1 92 ? -15.146 -1.805 -9.362 1.00 92.50 92 GLY A O 1
ATOM 746 N N . ASP A 1 93 ? -13.470 -1.653 -10.854 1.00 92.00 93 ASP A N 1
ATOM 747 C CA . ASP A 1 93 ? -14.330 -1.443 -12.028 1.00 92.00 93 ASP A CA 1
ATOM 748 C C . ASP A 1 93 ? -14.805 -2.750 -12.697 1.00 92.00 93 ASP A C 1
ATOM 750 O O . ASP A 1 93 ? -15.647 -2.725 -13.609 1.00 92.00 93 ASP A O 1
ATOM 754 N N . GLY A 1 94 ? -14.337 -3.898 -12.201 1.00 93.31 94 GLY A N 1
ATOM 755 C CA . GLY A 1 94 ? -14.639 -5.231 -12.709 1.00 93.31 94 GLY A CA 1
ATOM 756 C C . GLY A 1 94 ? -13.712 -5.698 -13.834 1.00 93.31 94 GLY A C 1
ATOM 757 O O . GLY A 1 94 ? -13.976 -6.754 -14.429 1.00 93.31 94 GLY A O 1
ATOM 758 N N . VAL A 1 95 ? -12.663 -4.940 -14.158 1.00 94.06 95 VAL A N 1
ATOM 759 C CA . VAL A 1 95 ? -11.634 -5.274 -15.145 1.00 94.06 95 VAL A CA 1
ATOM 760 C C . VAL A 1 95 ? -10.307 -5.505 -14.426 1.00 94.06 95 VAL A C 1
ATOM 762 O O . VAL A 1 95 ? -9.918 -4.766 -13.537 1.00 94.06 95 VAL A O 1
ATOM 765 N N . LEU A 1 96 ? -9.598 -6.569 -14.808 1.00 95.62 96 LEU A N 1
ATOM 766 C CA . LEU A 1 96 ? -8.262 -6.823 -14.274 1.00 95.62 96 LEU A CA 1
ATOM 767 C C . LEU A 1 96 ? -7.246 -5.893 -14.942 1.00 95.62 96 LEU A C 1
ATOM 769 O O . LEU A 1 96 ? -7.177 -5.851 -16.175 1.00 95.62 96 LEU A O 1
ATOM 773 N N . ASP A 1 97 ? -6.430 -5.233 -14.126 1.00 94.19 97 ASP A N 1
ATOM 774 C CA . ASP A 1 97 ? -5.275 -4.453 -14.552 1.00 94.19 97 ASP A CA 1
ATOM 775 C C . ASP A 1 97 ? -3.986 -5.270 -14.348 1.00 94.19 97 ASP A C 1
ATOM 777 O O . ASP A 1 97 ? -3.855 -6.021 -13.380 1.00 94.19 97 ASP A O 1
ATOM 781 N N . GLU A 1 98 ? -3.021 -5.126 -15.262 1.00 94.50 98 GLU A N 1
ATOM 782 C CA . GLU A 1 98 ? -1.690 -5.733 -15.123 1.00 94.50 98 GLU A CA 1
ATOM 783 C C . GLU A 1 98 ? -0.760 -4.715 -14.447 1.00 94.50 98 GLU A C 1
ATOM 785 O O . GLU A 1 98 ? -0.196 -3.847 -15.118 1.00 94.50 98 GLU A O 1
ATOM 790 N N . ILE A 1 99 ? -0.621 -4.802 -13.123 1.00 93.38 99 ILE A N 1
ATOM 791 C CA . ILE A 1 99 ? 0.034 -3.785 -12.281 1.00 93.38 99 ILE A CA 1
ATOM 792 C C . ILE A 1 99 ? 1.238 -4.332 -11.524 1.00 93.38 99 ILE A C 1
ATOM 794 O O . ILE A 1 99 ? 1.343 -5.538 -11.277 1.00 93.38 99 ILE A O 1
ATOM 798 N N . ASP A 1 100 ? 2.176 -3.452 -11.154 1.00 93.38 100 ASP A N 1
ATOM 799 C CA . ASP A 1 100 ? 3.171 -3.807 -10.140 1.00 93.38 100 ASP A CA 1
ATOM 800 C C . ASP A 1 100 ? 2.490 -4.000 -8.782 1.00 93.38 100 ASP A C 1
ATOM 802 O O . ASP A 1 100 ? 1.317 -3.685 -8.597 1.00 93.38 100 ASP A O 1
ATOM 806 N N . TRP A 1 101 ? 3.191 -4.653 -7.861 1.00 95.56 101 TRP A N 1
ATOM 807 C CA . TRP A 1 101 ? 2.541 -5.198 -6.677 1.00 95.56 101 TRP A CA 1
ATOM 808 C C . TRP A 1 101 ? 3.436 -5.168 -5.458 1.00 95.56 101 TRP A C 1
ATOM 810 O O . TRP A 1 101 ? 4.654 -5.037 -5.579 1.00 95.56 101 TRP A O 1
ATOM 820 N N . VAL A 1 102 ? 2.835 -5.342 -4.288 1.00 96.44 102 VAL A N 1
ATOM 821 C CA . VAL A 1 102 ? 3.562 -5.535 -3.034 1.00 96.44 102 VAL A CA 1
ATOM 822 C C . VAL A 1 102 ? 4.414 -6.802 -3.116 1.00 96.44 102 VAL A C 1
ATOM 824 O O . VAL A 1 102 ? 4.025 -7.817 -3.705 1.00 96.44 102 VAL A O 1
ATOM 827 N N . MET A 1 103 ? 5.615 -6.745 -2.549 1.00 96.31 103 MET A N 1
ATOM 828 C CA . MET A 1 103 ? 6.505 -7.895 -2.502 1.00 96.31 103 MET A CA 1
ATOM 829 C C . MET A 1 103 ? 5.914 -9.014 -1.614 1.00 96.31 103 MET A C 1
ATOM 831 O O . MET A 1 103 ? 5.303 -8.748 -0.581 1.00 96.31 103 MET A O 1
ATOM 835 N N . PRO A 1 104 ? 6.108 -10.296 -1.978 1.00 96.75 104 PRO A N 1
ATOM 836 C CA . PRO A 1 104 ? 5.567 -11.429 -1.227 1.00 96.75 104 PRO A CA 1
ATOM 837 C C . PRO A 1 104 ? 5.863 -11.388 0.278 1.00 96.75 104 PRO A C 1
ATOM 839 O O . PRO A 1 104 ? 7.024 -11.502 0.681 1.00 96.75 104 PRO A O 1
ATOM 842 N N . ASN A 1 105 ? 4.818 -11.371 1.108 1.00 96.75 105 ASN A N 1
ATOM 843 C CA . ASN A 1 105 ? 4.898 -11.441 2.572 1.00 96.75 105 ASN A CA 1
ATOM 844 C C . ASN A 1 105 ? 5.748 -10.336 3.234 1.00 96.75 105 ASN A C 1
ATOM 846 O O . ASN A 1 105 ? 6.279 -10.561 4.327 1.00 96.75 105 ASN A O 1
ATOM 850 N N . THR A 1 106 ? 5.930 -9.183 2.583 1.00 97.75 106 THR A N 1
ATOM 851 C CA . THR A 1 106 ? 6.714 -8.072 3.147 1.00 97.75 106 THR A CA 1
ATOM 852 C C . THR A 1 106 ? 5.848 -7.099 3.927 1.00 97.75 106 THR A C 1
ATOM 854 O O . THR A 1 106 ? 6.165 -6.827 5.080 1.00 97.75 106 THR A O 1
ATOM 857 N N . ASP A 1 107 ? 4.760 -6.646 3.307 1.00 98.56 107 ASP A N 1
ATOM 858 C CA . ASP A 1 107 ? 3.902 -5.540 3.737 1.00 98.56 107 ASP A CA 1
ATOM 859 C C . ASP A 1 107 ? 2.429 -5.953 3.689 1.00 98.56 107 ASP A C 1
ATOM 861 O O . ASP A 1 107 ? 2.106 -7.068 3.263 1.00 98.56 107 ASP A O 1
ATOM 865 N N . ALA A 1 108 ? 1.526 -5.092 4.165 1.00 98.50 108 ALA A N 1
ATOM 866 C CA . ALA A 1 108 ? 0.105 -5.432 4.212 1.00 98.50 108 ALA A CA 1
ATOM 867 C C . ALA A 1 108 ? -0.810 -4.296 3.756 1.00 98.50 108 ALA A C 1
ATOM 869 O O . ALA A 1 108 ? -0.686 -3.167 4.226 1.00 98.50 108 ALA A O 1
ATOM 870 N N . PHE A 1 109 ? -1.784 -4.617 2.906 1.00 98.69 109 PHE A N 1
ATOM 871 C CA . PHE A 1 109 ? -2.868 -3.697 2.555 1.00 98.69 109 PHE A CA 1
ATOM 872 C C . PHE A 1 109 ? -3.782 -3.466 3.756 1.00 98.69 109 PHE A C 1
ATOM 874 O O . PHE A 1 109 ? -4.067 -4.417 4.490 1.00 98.69 109 PHE A O 1
ATOM 881 N N . ILE A 1 110 ? -4.295 -2.246 3.922 1.00 98.62 110 ILE A N 1
ATOM 882 C CA . ILE A 1 110 ? -5.356 -1.953 4.892 1.00 98.62 110 ILE A CA 1
ATOM 883 C C . ILE A 1 110 ? -6.719 -2.181 4.229 1.00 98.62 110 ILE A C 1
ATOM 885 O O . ILE A 1 110 ? -7.082 -1.512 3.259 1.00 98.62 110 ILE A O 1
ATOM 889 N N . LEU A 1 111 ? -7.483 -3.126 4.777 1.00 98.44 111 LEU A N 1
ATOM 890 C CA . LEU A 1 111 ? -8.798 -3.519 4.283 1.00 98.44 111 LEU A CA 1
ATOM 891 C C . LEU A 1 111 ? -9.928 -2.756 4.983 1.00 98.44 111 LEU A C 1
ATOM 893 O O . LEU A 1 111 ? -9.969 -2.695 6.215 1.00 98.44 111 LEU A O 1
ATOM 897 N N . ASP A 1 112 ? -10.893 -2.287 4.196 1.00 97.81 112 ASP A N 1
ATOM 898 C CA . ASP A 1 112 ? -12.181 -1.753 4.637 1.00 97.81 112 ASP A CA 1
ATOM 899 C C . ASP A 1 112 ? -13.198 -2.891 4.821 1.00 97.81 112 ASP A C 1
ATOM 901 O O . ASP A 1 112 ? -13.756 -3.444 3.867 1.00 97.81 112 ASP A O 1
ATOM 905 N N . LEU A 1 113 ? -13.467 -3.234 6.080 1.00 98.06 113 LEU A N 1
ATOM 906 C CA . LEU A 1 113 ? -14.381 -4.309 6.464 1.00 98.06 113 LEU A CA 1
ATOM 907 C C . LEU A 1 113 ? -15.805 -3.816 6.757 1.00 98.06 113 LEU A C 1
ATOM 909 O O . LEU A 1 113 ? -16.617 -4.581 7.287 1.00 98.06 113 LEU A O 1
ATOM 913 N N . ARG A 1 114 ? -16.176 -2.578 6.387 1.00 96.81 114 ARG A N 1
ATOM 914 C CA . ARG A 1 114 ? -17.565 -2.085 6.535 1.00 96.81 114 ARG A CA 1
ATOM 915 C C . ARG A 1 114 ? -18.579 -2.963 5.791 1.00 96.81 114 ARG A C 1
ATOM 917 O O . ARG A 1 114 ? -19.738 -3.051 6.196 1.00 96.81 114 ARG A O 1
ATOM 924 N N . LYS A 1 115 ? -18.144 -3.637 4.719 1.00 95.06 115 LYS A N 1
ATOM 925 C CA . LYS A 1 115 ? -18.942 -4.595 3.929 1.00 95.06 115 LYS A CA 1
ATOM 926 C C . LYS A 1 115 ? -18.998 -6.005 4.548 1.00 95.06 115 LYS A C 1
ATOM 928 O O . LYS A 1 115 ? -19.757 -6.844 4.063 1.00 95.06 115 LYS A O 1
ATOM 933 N N . GLY A 1 116 ? -18.241 -6.268 5.614 1.00 95.50 116 GLY A N 1
ATOM 934 C CA . GLY A 1 116 ? -18.114 -7.569 6.273 1.00 95.50 116 GLY A CA 1
ATOM 935 C C . GLY A 1 116 ? -16.740 -8.211 6.070 1.00 95.50 116 GLY A C 1
ATOM 936 O O . GLY A 1 116 ? -15.774 -7.540 5.728 1.00 95.50 116 GLY A O 1
ATOM 937 N N . MET A 1 117 ? -16.648 -9.526 6.298 1.00 94.19 117 MET A N 1
ATOM 938 C CA . MET A 1 117 ? -15.412 -10.274 6.038 1.00 94.19 117 MET A CA 1
ATOM 939 C C . MET A 1 117 ? -15.164 -10.403 4.529 1.00 94.19 117 MET A C 1
ATOM 941 O O . MET A 1 117 ? -16.120 -10.710 3.805 1.00 94.19 117 MET A O 1
ATOM 945 N N . PRO A 1 118 ? -13.917 -10.240 4.052 1.00 94.50 118 PRO A N 1
ATOM 946 C CA . PRO A 1 118 ? -13.638 -10.297 2.626 1.00 94.50 118 PRO A CA 1
ATOM 947 C C . PRO A 1 118 ? -13.849 -11.717 2.069 1.00 94.50 118 PRO A C 1
ATOM 949 O O . PRO A 1 118 ? -13.456 -12.698 2.714 1.00 94.50 118 PRO A O 1
ATOM 952 N N . PRO A 1 119 ? -14.495 -11.869 0.897 1.00 93.69 119 PRO A N 1
ATOM 953 C CA . PRO A 1 119 ? -14.557 -13.139 0.179 1.00 93.69 119 PRO A CA 1
ATOM 954 C C . PRO A 1 119 ? -13.184 -13.497 -0.415 1.00 93.69 119 PRO A C 1
ATOM 956 O O . PRO A 1 119 ? -12.230 -12.748 -0.289 1.00 93.69 119 PRO A O 1
ATOM 959 N N . ARG A 1 120 ? -13.075 -14.648 -1.090 1.00 89.12 120 ARG A N 1
ATOM 960 C CA . ARG A 1 120 ? -11.837 -15.040 -1.795 1.00 89.12 120 ARG A CA 1
ATOM 961 C C . ARG A 1 120 ? -11.503 -14.105 -2.967 1.00 89.12 120 ARG A C 1
ATOM 963 O O . ARG A 1 120 ? -10.338 -13.855 -3.239 1.00 89.12 120 ARG A O 1
ATOM 970 N N . ASP A 1 121 ? -12.531 -13.612 -3.649 1.00 89.69 121 ASP A N 1
ATOM 971 C CA . ASP A 1 121 ? -12.391 -12.756 -4.824 1.00 89.69 121 ASP A CA 1
ATOM 972 C C . ASP A 1 121 ? -12.641 -11.304 -4.393 1.00 89.69 121 ASP A C 1
ATOM 974 O O . ASP A 1 121 ? -13.777 -10.825 -4.436 1.00 89.69 121 ASP A O 1
ATOM 978 N N . ILE A 1 122 ? -11.599 -10.650 -3.876 1.00 95.94 122 ILE A N 1
ATOM 979 C CA . ILE A 1 122 ? -11.621 -9.217 -3.551 1.00 95.94 122 ILE A CA 1
ATOM 980 C C . ILE A 1 122 ? -11.040 -8.397 -4.699 1.00 95.94 122 ILE A C 1
ATOM 982 O O . ILE A 1 122 ? -10.276 -8.903 -5.515 1.00 95.94 122 ILE A O 1
ATOM 986 N N . ASP A 1 123 ? -11.392 -7.121 -4.704 1.00 95.88 123 ASP A N 1
ATOM 987 C CA . ASP A 1 123 ? -10.944 -6.087 -5.630 1.00 95.88 123 ASP A CA 1
ATOM 988 C C . ASP A 1 123 ? -10.536 -4.832 -4.833 1.00 95.88 123 ASP A C 1
ATOM 990 O O . ASP A 1 123 ? -10.613 -4.799 -3.597 1.00 95.88 123 ASP A O 1
ATOM 994 N N . GLY A 1 124 ? -10.151 -3.777 -5.543 1.00 94.75 124 GLY A N 1
ATOM 995 C CA . GLY A 1 124 ? -9.784 -2.473 -5.004 1.00 94.75 124 GLY A CA 1
ATOM 996 C C . GLY A 1 124 ? -10.819 -1.837 -4.085 1.00 94.75 124 GLY A C 1
ATOM 997 O O . GLY A 1 124 ? -10.477 -1.073 -3.184 1.00 94.75 124 GLY A O 1
ATOM 998 N N . SER A 1 125 ? -12.097 -2.198 -4.233 1.00 94.19 125 SER A N 1
ATOM 999 C CA . SER A 1 125 ? -13.179 -1.656 -3.408 1.00 94.19 125 SER A CA 1
ATOM 1000 C C . SER A 1 125 ? -13.141 -2.140 -1.951 1.00 94.19 125 SER A C 1
ATOM 1002 O O . SER A 1 125 ? -13.963 -1.690 -1.141 1.00 94.19 125 SER A O 1
ATOM 1004 N N . TRP A 1 126 ? -12.238 -3.070 -1.628 1.00 96.88 126 TRP A N 1
ATOM 1005 C CA . TRP A 1 126 ? -11.936 -3.530 -0.273 1.00 96.88 126 TRP A CA 1
ATOM 1006 C C . TRP A 1 126 ? -10.786 -2.770 0.383 1.00 96.88 126 TRP A C 1
ATOM 1008 O O . TRP A 1 126 ? -10.505 -3.037 1.548 1.00 96.88 126 TRP A O 1
ATOM 1018 N N . PHE A 1 127 ? -10.126 -1.843 -0.310 1.00 97.06 127 PHE A N 1
ATOM 1019 C CA . PHE A 1 127 ? -9.029 -1.062 0.254 1.00 97.06 127 PHE A CA 1
ATOM 1020 C C . PHE A 1 127 ? -9.478 0.332 0.678 1.00 97.06 127 PHE A C 1
ATOM 1022 O O . PHE A 1 127 ? -10.386 0.934 0.098 1.00 97.06 127 PHE A O 1
ATOM 1029 N N . PHE A 1 128 ? -8.792 0.881 1.678 1.00 97.31 128 PHE A N 1
ATOM 1030 C CA . PHE A 1 128 ? -8.816 2.322 1.895 1.00 97.31 128 PHE A CA 1
ATOM 1031 C C . PHE A 1 128 ? -7.928 2.981 0.845 1.00 97.31 128 PHE A C 1
ATOM 1033 O O . PHE A 1 128 ? -6.711 2.966 0.983 1.00 97.31 128 PHE A O 1
ATOM 1040 N N . GLY A 1 129 ? -8.543 3.542 -0.191 1.00 94.31 129 GLY A N 1
ATOM 1041 C CA . GLY A 1 129 ? -7.835 4.195 -1.285 1.00 94.31 129 GLY A CA 1
ATOM 1042 C C . GLY A 1 129 ? -8.580 5.381 -1.884 1.00 94.31 129 GLY A C 1
ATOM 1043 O O . GLY A 1 129 ? -9.652 5.782 -1.396 1.00 94.31 129 GLY A O 1
ATOM 1044 N N . ASP A 1 130 ? -8.004 5.938 -2.944 1.00 91.88 130 ASP A N 1
ATOM 1045 C CA . ASP A 1 130 ? -8.647 6.955 -3.769 1.00 91.88 130 ASP A CA 1
ATOM 1046 C C . ASP A 1 130 ? -9.862 6.392 -4.531 1.00 91.88 130 ASP A C 1
ATOM 1048 O O . ASP A 1 130 ? -10.432 5.344 -4.209 1.00 91.88 130 ASP A O 1
ATOM 1052 N N . SER A 1 131 ? -10.390 7.175 -5.460 1.00 86.56 131 SER A N 1
ATOM 1053 C CA . SER A 1 131 ? -11.576 6.818 -6.234 1.00 86.56 131 SER A CA 1
ATOM 1054 C C . SER A 1 131 ? -11.337 7.108 -7.703 1.00 86.56 131 SER A C 1
ATOM 1056 O O . SER A 1 131 ? -10.782 8.149 -8.048 1.00 86.56 131 SER A O 1
ATOM 1058 N N . ILE A 1 132 ? -11.850 6.233 -8.568 1.00 83.88 132 ILE A N 1
ATOM 1059 C CA . ILE A 1 132 ? -11.758 6.384 -10.028 1.00 83.88 132 ILE A CA 1
ATOM 1060 C C . ILE A 1 132 ? -12.344 7.724 -10.504 1.00 83.88 132 ILE A C 1
ATOM 1062 O O . ILE A 1 132 ? -11.874 8.303 -11.480 1.00 83.88 132 ILE A O 1
ATOM 1066 N N . ASP A 1 133 ? -13.389 8.230 -9.837 1.00 83.94 133 ASP A N 1
ATOM 1067 C CA . ASP A 1 133 ? -14.043 9.495 -10.195 1.00 83.94 133 ASP A CA 1
ATOM 1068 C C . ASP A 1 133 ? -13.378 10.741 -9.576 1.00 83.94 133 ASP A C 1
ATOM 1070 O O . ASP A 1 133 ? -13.835 11.863 -9.817 1.00 83.94 133 ASP A O 1
ATOM 1074 N N . GLY A 1 134 ? -12.307 10.554 -8.797 1.00 82.88 134 GLY A N 1
ATOM 1075 C CA . GLY A 1 134 ? -11.561 11.612 -8.119 1.00 82.88 134 GLY A CA 1
ATOM 1076 C C . GLY A 1 134 ? -12.309 12.278 -6.959 1.00 82.88 134 GLY A C 1
ATOM 1077 O O . GLY A 1 134 ? -11.877 13.329 -6.484 1.00 82.88 134 GLY A O 1
ATOM 1078 N N . SER A 1 135 ? -13.436 11.719 -6.504 1.00 87.50 135 SER A N 1
ATOM 1079 C CA . SER A 1 135 ? -14.193 12.245 -5.355 1.00 8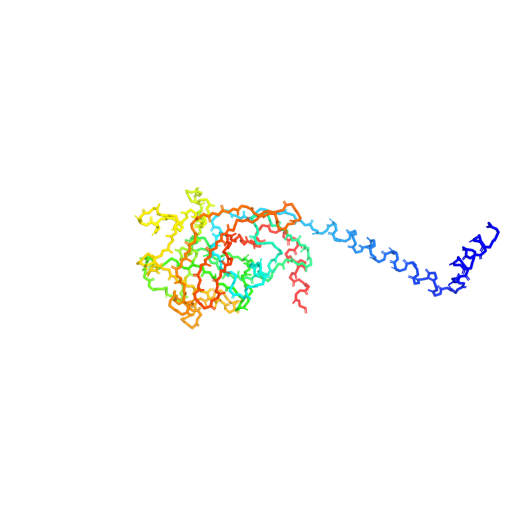7.50 135 SER A CA 1
ATOM 1080 C C . SER A 1 135 ? -13.452 12.085 -4.021 1.00 87.50 135 SER A C 1
ATOM 1082 O O . SER A 1 135 ? -13.600 12.912 -3.119 1.00 87.50 135 SER A O 1
ATOM 1084 N N . VAL A 1 136 ? -12.627 11.047 -3.926 1.00 91.12 136 VAL A N 1
ATOM 1085 C CA . VAL A 1 136 ? -11.656 10.767 -2.869 1.00 91.12 136 VAL A CA 1
ATOM 1086 C C . VAL A 1 136 ? -10.270 10.761 -3.504 1.00 91.12 136 VAL A C 1
ATOM 1088 O O . VAL A 1 136 ? -10.025 9.986 -4.423 1.00 91.12 136 VAL A O 1
ATOM 1091 N N . GLU A 1 137 ? -9.388 11.641 -3.030 1.00 91.50 137 GLU A N 1
ATOM 1092 C CA . GLU A 1 137 ? -8.062 11.880 -3.626 1.00 91.50 137 GLU A CA 1
ATOM 1093 C C . GLU A 1 137 ? -6.998 10.870 -3.181 1.00 91.50 137 GLU A C 1
ATOM 1095 O O . GLU A 1 137 ? -6.027 10.664 -3.898 1.00 91.50 137 GLU A O 1
ATOM 1100 N N . ASN A 1 138 ? -7.144 10.289 -1.987 1.00 93.88 138 ASN A N 1
ATOM 1101 C CA . ASN A 1 138 ? -6.163 9.383 -1.390 1.00 93.88 138 ASN A CA 1
ATOM 1102 C C . ASN A 1 138 ? -6.799 8.543 -0.267 1.00 93.88 138 ASN A C 1
ATOM 1104 O O . ASN A 1 138 ? -7.856 8.889 0.284 1.00 93.88 138 ASN A O 1
ATOM 1108 N N . GLY A 1 139 ? -6.135 7.457 0.112 1.00 95.94 139 GLY A N 1
ATOM 1109 C CA . GLY A 1 139 ? -6.583 6.534 1.147 1.00 95.94 139 GLY A CA 1
ATOM 1110 C C . GLY A 1 139 ? -6.656 7.154 2.548 1.00 95.94 139 GLY A C 1
ATOM 1111 O O . GLY A 1 139 ? -7.529 6.784 3.335 1.00 95.94 139 GLY A O 1
ATOM 1112 N N . PHE A 1 140 ? -5.837 8.169 2.853 1.00 97.38 140 PHE A N 1
ATOM 1113 C CA . PHE A 1 140 ? -5.913 8.901 4.129 1.00 97.38 140 PHE A CA 1
ATOM 1114 C C . PHE A 1 140 ? -7.182 9.754 4.253 1.00 97.38 140 PHE A C 1
ATOM 1116 O O . PHE A 1 140 ? -7.693 9.960 5.354 1.00 97.38 140 PHE A O 1
ATOM 1123 N N . ILE A 1 141 ? -7.736 10.239 3.140 1.00 95.94 141 ILE A N 1
ATOM 1124 C CA . ILE A 1 141 ? -9.067 10.859 3.132 1.00 95.94 141 ILE A CA 1
ATOM 1125 C C . ILE A 1 141 ? -10.136 9.788 3.327 1.00 95.94 141 ILE A C 1
ATOM 1127 O O . ILE A 1 141 ? -11.068 10.009 4.099 1.00 95.94 141 ILE A O 1
ATOM 1131 N N . ARG A 1 142 ? -9.992 8.623 2.683 1.00 96.12 142 ARG A N 1
ATOM 1132 C CA . ARG A 1 142 ? -10.964 7.532 2.816 1.00 96.12 142 ARG A CA 1
ATOM 1133 C C . ARG A 1 142 ? -11.073 7.023 4.247 1.00 96.12 142 ARG A C 1
ATOM 1135 O O . ARG A 1 142 ? -12.179 6.849 4.750 1.00 96.12 142 ARG A O 1
ATOM 1142 N N . ILE A 1 143 ? -9.946 6.791 4.915 1.00 97.31 143 ILE A N 1
ATOM 1143 C CA . ILE A 1 143 ? -9.950 6.228 6.268 1.00 97.31 143 ILE A CA 1
ATOM 1144 C C . ILE A 1 143 ? -10.558 7.197 7.299 1.00 97.31 143 ILE A C 1
ATOM 1146 O O . ILE A 1 143 ? -11.135 6.749 8.282 1.00 97.31 143 ILE A O 1
ATOM 1150 N N . LYS A 1 144 ? -10.568 8.516 7.045 1.00 97.00 144 LYS A N 1
ATOM 1151 C CA . LYS A 1 144 ? -11.295 9.492 7.888 1.00 97.00 144 LYS A CA 1
ATOM 1152 C C . LYS A 1 144 ? -12.799 9.271 7.925 1.00 97.00 144 LYS A C 1
ATOM 1154 O O . LYS A 1 144 ? -13.450 9.732 8.852 1.00 97.00 144 LYS A O 1
ATOM 1159 N N . GLU A 1 145 ? -13.378 8.581 6.945 1.00 96.50 145 GLU A N 1
ATOM 1160 C CA . GLU A 1 145 ? -14.814 8.282 6.951 1.00 96.50 145 GLU A CA 1
ATOM 1161 C C . GLU A 1 145 ? -15.234 7.390 8.126 1.00 96.50 145 GLU A C 1
ATOM 1163 O O . GLU A 1 145 ? -16.423 7.337 8.447 1.00 96.50 145 GLU A O 1
ATOM 1168 N N . ILE A 1 146 ? -14.283 6.669 8.733 1.00 97.88 146 ILE A N 1
ATOM 1169 C CA . ILE A 1 146 ? -14.518 5.819 9.904 1.00 97.88 146 ILE A CA 1
ATOM 1170 C C . ILE A 1 146 ? -14.037 6.451 11.220 1.00 97.88 146 ILE A C 1
ATOM 1172 O O . ILE A 1 146 ? -14.232 5.835 12.262 1.00 97.88 146 ILE A O 1
ATOM 1176 N N . ASP A 1 147 ? -13.487 7.672 11.184 1.00 98.06 147 ASP A N 1
ATOM 1177 C CA . ASP A 1 147 ? -13.221 8.512 12.365 1.00 98.06 147 ASP A CA 1
ATOM 1178 C C . ASP A 1 147 ? -14.540 9.173 12.798 1.00 98.06 147 ASP A C 1
ATOM 1180 O O . ASP A 1 147 ? -14.943 10.240 12.320 1.00 98.06 147 ASP A O 1
ATOM 1184 N N . THR A 1 148 ? -15.290 8.468 13.636 1.00 96.94 148 THR A N 1
ATOM 1185 C CA . THR A 1 148 ? -16.656 8.824 14.026 1.00 96.94 148 THR A CA 1
ATOM 1186 C C . THR A 1 148 ? -16.711 9.930 15.071 1.00 96.94 148 THR A C 1
ATOM 1188 O O . THR A 1 148 ? -17.697 10.678 15.109 1.00 96.94 148 THR A O 1
ATOM 1191 N N . ASP A 1 149 ? -15.687 10.045 15.917 1.00 97.31 149 ASP A N 1
ATOM 1192 C CA . ASP A 1 149 ? -15.598 11.088 16.939 1.00 97.31 149 ASP A CA 1
ATOM 1193 C C . ASP A 1 149 ? -14.799 12.326 16.474 1.00 97.31 149 ASP A C 1
ATOM 1195 O O . ASP A 1 149 ? -14.883 13.385 17.110 1.00 97.31 149 ASP A O 1
ATOM 1199 N N . GLY A 1 150 ? -14.117 12.233 15.326 1.00 97.31 150 GLY A N 1
ATOM 1200 C CA . GLY A 1 150 ? -13.395 13.321 14.675 1.00 97.31 150 GLY A CA 1
ATOM 1201 C C . GLY A 1 150 ? -12.110 13.710 15.402 1.00 97.31 150 GLY A C 1
ATOM 1202 O O . GLY A 1 150 ? -11.701 14.878 15.337 1.00 97.31 150 GLY A O 1
ATOM 1203 N N . ASN A 1 151 ? -11.511 12.785 16.153 1.00 97.69 151 ASN A N 1
ATOM 1204 C CA . ASN A 1 151 ? -10.303 13.037 16.937 1.00 97.69 151 ASN A CA 1
ATOM 1205 C C . ASN A 1 151 ? -9.009 12.965 16.090 1.00 97.69 151 ASN A C 1
ATOM 1207 O O . ASN A 1 151 ? -7.935 13.315 16.591 1.00 97.69 151 ASN A O 1
ATOM 1211 N N . GLY A 1 152 ? -9.115 12.576 14.814 1.00 97.75 152 GLY A N 1
ATOM 1212 C CA . GLY A 1 152 ? -8.011 12.461 13.867 1.00 97.75 152 GLY A CA 1
ATOM 1213 C C . GLY A 1 152 ? -7.319 11.097 13.859 1.00 97.75 152 GLY A C 1
ATOM 1214 O O . GLY A 1 152 ? -6.324 10.945 13.139 1.00 97.75 152 GLY A O 1
ATOM 1215 N N . VAL A 1 153 ? -7.808 10.115 14.614 1.00 98.31 153 VAL A N 1
ATOM 1216 C CA . VAL A 1 153 ? -7.212 8.784 14.746 1.00 98.31 153 VAL A CA 1
ATOM 1217 C C . VAL A 1 153 ? -8.284 7.692 14.799 1.00 98.31 153 VAL A C 1
ATOM 1219 O O . VAL A 1 153 ? -9.280 7.824 15.492 1.00 98.31 153 VAL A O 1
ATOM 1222 N N . ILE A 1 154 ? -8.050 6.569 14.122 1.00 98.62 154 ILE A N 1
ATOM 1223 C CA . ILE A 1 154 ? -8.936 5.401 14.191 1.00 98.62 154 ILE A CA 1
ATOM 1224 C C . ILE A 1 154 ? -8.510 4.544 15.373 1.00 98.62 154 ILE A C 1
ATOM 1226 O O . ILE A 1 154 ? -7.398 4.006 15.374 1.00 98.62 154 ILE A O 1
ATOM 1230 N N . ASN A 1 155 ? -9.370 4.405 16.379 1.00 98.50 155 ASN A N 1
ATOM 1231 C CA . ASN A 1 155 ? -9.077 3.589 17.557 1.00 98.50 155 ASN A CA 1
ATOM 1232 C C . ASN A 1 155 ? -10.333 2.911 18.136 1.00 98.50 155 ASN A C 1
ATOM 1234 O O . ASN A 1 155 ? -11.455 3.105 17.673 1.00 98.50 155 ASN A O 1
ATOM 1238 N N . GLY A 1 156 ? -10.143 2.059 19.148 1.00 97.19 156 GLY A N 1
ATOM 1239 C CA . GLY A 1 156 ? -11.255 1.480 19.905 1.00 97.19 156 GLY A CA 1
ATOM 1240 C C . GLY A 1 156 ? -12.265 0.726 19.030 1.00 97.19 156 GLY A C 1
ATOM 1241 O O . GLY A 1 156 ? -11.916 -0.260 18.382 1.00 97.19 156 GLY A O 1
ATOM 1242 N N . GLU A 1 157 ? -13.527 1.165 19.042 1.00 97.38 157 GLU A N 1
ATOM 1243 C CA . GLU A 1 157 ? -14.604 0.540 18.257 1.00 97.38 157 GLU A CA 1
ATOM 1244 C C . GLU A 1 157 ? -14.467 0.782 16.744 1.00 97.38 157 GLU A C 1
ATOM 1246 O O . GLU A 1 157 ? -14.942 -0.035 15.957 1.00 97.38 157 GLU A O 1
ATOM 1251 N N . GLU A 1 158 ? -13.785 1.845 16.316 1.00 98.31 158 GLU A N 1
ATOM 1252 C CA . GLU A 1 158 ? -13.620 2.190 14.896 1.00 98.31 158 GLU A CA 1
ATOM 1253 C C . GLU A 1 158 ? -12.694 1.201 14.180 1.00 98.31 158 GLU A C 1
ATOM 1255 O O . GLU A 1 158 ? -12.892 0.875 13.010 1.00 98.31 158 GLU A O 1
ATOM 1260 N N . LEU A 1 159 ? -11.743 0.614 14.913 1.00 98.44 159 LEU A N 1
ATOM 1261 C CA . LEU A 1 159 ? -10.878 -0.456 14.413 1.00 98.44 159 LEU A CA 1
ATOM 1262 C C . LEU A 1 159 ? -11.641 -1.753 1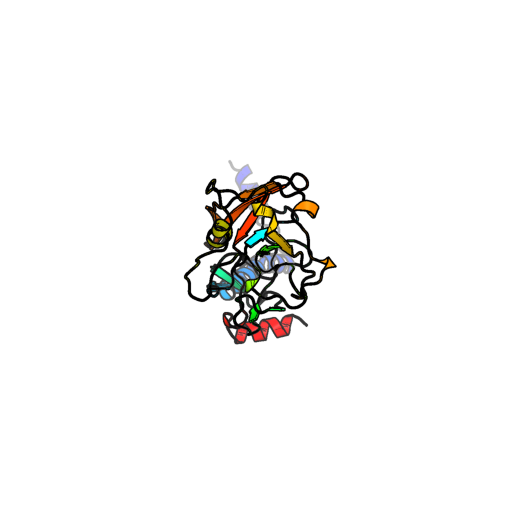4.092 1.00 98.44 159 LEU A C 1
ATOM 1264 O O . LEU A 1 159 ? -11.093 -2.633 13.428 1.00 98.44 159 LEU A O 1
ATOM 1268 N N . ALA A 1 160 ? -12.900 -1.898 14.523 1.00 97.69 160 ALA A N 1
ATOM 1269 C CA . ALA A 1 160 ? -13.693 -3.101 14.260 1.00 97.69 160 ALA A CA 1
ATOM 1270 C C . ALA A 1 160 ? -13.982 -3.329 12.766 1.00 97.69 160 ALA A C 1
ATOM 1272 O O . ALA A 1 160 ? -14.312 -4.450 12.375 1.00 97.69 160 ALA A O 1
ATOM 1273 N N . VAL A 1 161 ? -13.861 -2.285 11.941 1.00 98.00 161 VAL A N 1
ATOM 1274 C CA . VAL A 1 161 ? -14.044 -2.351 10.483 1.00 98.00 161 VAL A CA 1
ATOM 1275 C C . VAL A 1 161 ? -12.722 -2.275 9.713 1.00 98.00 161 VAL A C 1
ATOM 1277 O O . VAL A 1 161 ? -12.732 -1.996 8.518 1.00 98.00 161 VAL A O 1
ATOM 1280 N N . VAL A 1 162 ? -11.592 -2.549 10.371 1.00 98.62 162 VAL A N 1
ATOM 1281 C CA . VAL A 1 162 ? -10.261 -2.565 9.751 1.00 98.62 162 VAL A CA 1
ATOM 1282 C C . VAL A 1 162 ? -9.667 -3.974 9.789 1.00 98.62 162 VAL A C 1
ATOM 1284 O O . VAL A 1 162 ? -9.722 -4.677 10.802 1.00 98.62 162 VAL A O 1
ATOM 1287 N N . GLY A 1 163 ? -9.071 -4.390 8.675 1.00 98.50 163 GLY A N 1
ATOM 1288 C CA . GLY A 1 163 ? -8.275 -5.612 8.577 1.00 98.50 163 GLY A CA 1
ATOM 1289 C C . GLY A 1 163 ? -7.019 -5.396 7.749 1.00 98.50 163 GLY A C 1
ATOM 1290 O O . GLY A 1 163 ? -6.808 -4.316 7.208 1.00 98.50 163 GLY A O 1
ATOM 1291 N N . PHE A 1 164 ? -6.195 -6.434 7.637 1.00 98.75 164 PHE A N 1
ATOM 1292 C CA . PHE A 1 164 ? -4.954 -6.375 6.875 1.00 98.75 164 PHE A CA 1
ATOM 1293 C C . PHE A 1 164 ? -4.802 -7.598 5.975 1.00 98.75 164 PHE A C 1
ATOM 1295 O O . PHE A 1 164 ? -5.109 -8.720 6.391 1.00 98.75 164 PHE A O 1
ATOM 1302 N N . TRP A 1 165 ? -4.309 -7.392 4.756 1.00 98.69 165 TRP A N 1
ATOM 1303 C CA . TRP A 1 165 ? -3.999 -8.469 3.815 1.00 98.69 165 TRP A CA 1
ATOM 1304 C C . TRP A 1 165 ? -2.500 -8.525 3.536 1.00 98.69 165 TRP A C 1
ATOM 1306 O O . TRP A 1 165 ? -1.943 -7.592 2.963 1.00 98.69 165 TRP A O 1
ATOM 1316 N N . VAL A 1 166 ? -1.866 -9.625 3.949 1.00 98.50 166 VAL A N 1
ATOM 1317 C CA . VAL A 1 166 ? -0.452 -9.924 3.681 1.00 98.50 166 VAL A CA 1
ATOM 1318 C C . VAL A 1 166 ? -0.375 -10.901 2.513 1.00 98.50 166 VAL A C 1
ATOM 1320 O O . VAL A 1 166 ? -0.411 -12.115 2.718 1.00 98.50 166 VAL A O 1
ATOM 1323 N N . ASP A 1 167 ? -0.304 -10.371 1.297 1.00 97.69 167 ASP A N 1
ATOM 1324 C CA . ASP A 1 167 ? -0.330 -11.184 0.082 1.00 97.69 167 ASP A CA 1
ATOM 1325 C C . ASP A 1 167 ? 0.966 -11.991 -0.111 1.00 97.69 167 ASP A C 1
ATOM 1327 O O . ASP A 1 167 ? 2.084 -11.534 0.166 1.00 97.69 167 ASP A O 1
ATOM 1331 N N . ASN A 1 168 ? 0.827 -13.205 -0.643 1.00 96.81 168 ASN A N 1
ATOM 1332 C CA . ASN A 1 168 ? 1.964 -14.048 -1.008 1.00 96.81 168 ASN A CA 1
ATOM 1333 C C . ASN A 1 168 ? 2.601 -13.656 -2.365 1.00 96.81 168 ASN A C 1
ATOM 1335 O O . ASN A 1 168 ? 3.598 -14.261 -2.775 1.00 96.81 168 ASN A O 1
ATOM 1339 N N . GLY A 1 169 ? 2.058 -12.635 -3.035 1.00 95.12 169 GLY A N 1
ATOM 1340 C CA . GLY A 1 169 ? 2.508 -12.088 -4.312 1.00 95.12 169 GLY A CA 1
ATOM 1341 C C . GLY A 1 169 ? 1.835 -12.704 -5.536 1.00 95.12 169 GLY A C 1
ATOM 1342 O O . GLY A 1 169 ? 2.409 -12.634 -6.634 1.00 95.12 169 GLY A O 1
ATOM 1343 N N . ASP A 1 170 ? 0.683 -13.354 -5.359 1.00 95.12 170 ASP A N 1
ATOM 1344 C CA . ASP A 1 170 ? -0.152 -13.869 -6.444 1.00 95.12 170 ASP A CA 1
ATOM 1345 C C . ASP A 1 170 ? -1.431 -13.050 -6.675 1.00 95.12 170 ASP A C 1
ATOM 1347 O O . ASP A 1 170 ? -2.145 -13.332 -7.645 1.00 95.12 170 ASP A O 1
ATOM 1351 N N . GLY A 1 171 ? -1.685 -12.035 -5.837 1.00 95.19 171 GLY A N 1
ATOM 1352 C CA . GLY A 1 171 ? -2.829 -11.138 -5.966 1.00 95.19 171 GLY A CA 1
ATOM 1353 C C . GLY A 1 171 ? -4.168 -11.786 -5.646 1.00 95.19 171 GLY A C 1
ATOM 1354 O O . GLY A 1 171 ? -5.202 -11.291 -6.096 1.00 95.19 171 GLY A O 1
ATOM 1355 N N . LYS A 1 172 ? -4.191 -12.918 -4.936 1.00 95.75 172 LYS A N 1
ATOM 1356 C CA . LYS A 1 172 ? -5.428 -13.654 -4.661 1.00 95.75 172 LYS A CA 1
ATOM 1357 C C . LYS A 1 172 ? -5.617 -13.814 -3.175 1.00 95.75 172 LYS A C 1
ATOM 1359 O O . LYS A 1 172 ? -4.957 -14.624 -2.543 1.00 95.75 172 LYS A O 1
ATOM 1364 N N . PHE A 1 173 ? -6.615 -13.118 -2.649 1.00 97.00 173 PHE A N 1
ATOM 1365 C CA . PHE A 1 173 ? -6.893 -13.160 -1.226 1.00 97.00 173 PHE A CA 1
ATOM 1366 C C . PHE A 1 173 ? -7.209 -14.576 -0.733 1.00 97.00 173 PHE A C 1
ATOM 1368 O O . PHE A 1 173 ? -8.183 -15.225 -1.141 1.00 97.00 173 PHE A O 1
ATOM 1375 N N . GLU A 1 174 ? -6.415 -15.033 0.231 1.00 97.00 174 GLU A N 1
ATOM 1376 C CA . GLU A 1 174 ? -6.688 -16.243 0.991 1.00 97.00 174 GLU A CA 1
ATOM 1377 C C . GLU A 1 174 ? -6.885 -15.938 2.478 1.00 97.00 174 GLU A C 1
ATOM 1379 O O . GLU A 1 174 ? -6.218 -15.103 3.081 1.00 97.00 174 GLU A O 1
ATOM 1384 N N . GLN A 1 175 ? -7.774 -16.681 3.141 1.00 95.62 175 GLN A N 1
ATOM 1385 C CA . GLN A 1 175 ? -8.069 -16.443 4.560 1.00 95.62 175 GLN A CA 1
ATOM 1386 C C . GLN A 1 175 ? -6.834 -16.589 5.472 1.00 95.62 175 GLN A C 1
ATOM 1388 O O . GLN A 1 175 ? -6.798 -16.004 6.553 1.00 95.62 175 GLN A O 1
ATOM 1393 N N . SER A 1 176 ? -5.826 -17.363 5.056 1.00 96.69 176 SER A N 1
ATOM 1394 C CA . SER A 1 176 ? -4.536 -17.495 5.749 1.00 96.69 176 SER A CA 1
ATOM 1395 C C . SER A 1 176 ? -3.642 -16.254 5.656 1.00 96.69 176 SER A C 1
ATOM 1397 O O . SER A 1 176 ? -2.699 -16.128 6.439 1.00 96.69 176 SER A O 1
ATOM 1399 N N . GLU A 1 177 ? -3.922 -15.346 4.729 1.00 98.06 177 GLU A N 1
ATOM 1400 C CA . GLU A 1 177 ? -3.192 -14.094 4.485 1.00 98.06 177 GLU A CA 1
ATOM 1401 C C . GLU A 1 177 ? -3.813 -12.911 5.226 1.00 98.06 177 GLU A C 1
ATOM 1403 O O . GLU A 1 177 ? -3.169 -11.884 5.439 1.00 98.06 177 GLU A O 1
ATOM 1408 N N . PHE A 1 178 ? -5.058 -13.071 5.670 1.00 98.38 178 PHE A N 1
ATOM 1409 C CA . PHE A 1 178 ? -5.742 -12.089 6.490 1.00 98.38 178 PHE A CA 1
ATOM 1410 C C . PHE A 1 178 ? -5.108 -11.979 7.880 1.00 98.38 178 PHE A C 1
ATOM 1412 O O . PHE A 1 178 ? -4.808 -12.986 8.536 1.00 98.38 178 PHE A O 1
ATOM 1419 N N . ARG A 1 179 ? -4.956 -10.748 8.360 1.00 98.38 179 ARG A N 1
ATOM 1420 C CA . ARG A 1 179 ? -4.644 -10.427 9.752 1.00 98.38 179 ARG A CA 1
ATOM 1421 C C . ARG A 1 179 ? -5.688 -9.451 10.270 1.00 98.38 179 ARG A C 1
ATOM 1423 O O . ARG A 1 179 ? -6.010 -8.459 9.621 1.00 98.38 179 ARG A O 1
ATOM 1430 N N . SER A 1 180 ? -6.216 -9.733 11.450 1.00 98.25 180 SER A N 1
ATOM 1431 C CA . SER A 1 180 ? -7.071 -8.790 12.164 1.00 98.25 180 SER A CA 1
ATOM 1432 C C . SER A 1 180 ? -6.236 -7.734 12.893 1.00 98.25 180 SER A C 1
ATOM 1434 O O . SER A 1 180 ? -5.051 -7.933 13.171 1.00 98.25 180 SER A O 1
ATOM 1436 N N . VAL A 1 181 ? -6.886 -6.639 13.291 1.00 98.31 181 VAL A N 1
ATOM 1437 C CA . VAL A 1 181 ? -6.341 -5.660 14.249 1.00 98.31 181 VAL A CA 1
ATOM 1438 C C . VAL A 1 181 ? -5.806 -6.338 15.515 1.00 98.31 181 VAL A C 1
ATOM 1440 O O . VAL A 1 181 ? -4.763 -5.943 16.025 1.00 98.31 181 VAL A O 1
ATOM 1443 N N . VAL A 1 182 ? -6.475 -7.393 15.995 1.00 98.06 182 VAL A N 1
ATOM 1444 C CA . VAL A 1 182 ? -6.053 -8.141 17.189 1.00 98.06 182 VAL A CA 1
ATOM 1445 C C . VAL A 1 182 ? -4.777 -8.941 16.930 1.00 98.06 182 VAL A C 1
ATOM 1447 O O . VAL A 1 182 ? -3.891 -8.947 17.782 1.00 98.06 182 VAL A O 1
ATOM 1450 N N . ASP A 1 183 ? -4.651 -9.581 15.763 1.00 98.06 183 ASP A N 1
ATOM 1451 C CA . ASP A 1 183 ? -3.457 -10.366 15.412 1.00 98.06 183 ASP A CA 1
ATOM 1452 C C . ASP A 1 183 ? -2.200 -9.490 15.365 1.00 98.06 183 ASP A C 1
ATOM 1454 O O . ASP A 1 183 ? -1.130 -9.910 15.807 1.00 98.06 183 ASP A O 1
ATOM 1458 N N . LEU A 1 184 ? -2.345 -8.262 14.859 1.00 98.38 184 LEU A N 1
ATOM 1459 C CA . LEU A 1 184 ? -1.270 -7.271 14.794 1.00 98.38 184 LEU A CA 1
ATOM 1460 C C . LEU A 1 184 ? -1.204 -6.361 16.030 1.00 98.38 184 LEU A C 1
ATOM 1462 O O . LEU A 1 184 ? -0.336 -5.496 16.083 1.00 98.38 184 LEU A O 1
ATOM 1466 N N . GLN A 1 185 ? -2.085 -6.544 17.018 1.00 98.44 185 GLN A N 1
ATOM 1467 C CA . GLN A 1 185 ? -2.213 -5.704 18.219 1.00 98.44 185 GLN A CA 1
ATOM 1468 C C . GLN A 1 185 ? -2.230 -4.198 17.910 1.00 98.44 185 GLN A C 1
ATOM 1470 O O . GLN A 1 185 ? -1.562 -3.413 18.579 1.00 98.44 185 GLN A O 1
ATOM 1475 N N . VAL A 1 186 ? -2.954 -3.805 16.863 1.00 98.75 186 VAL A N 1
ATOM 1476 C CA . VAL A 1 186 ? -3.091 -2.404 16.451 1.00 98.75 186 VAL A CA 1
ATOM 1477 C C . VAL A 1 186 ? -3.964 -1.668 17.458 1.00 98.75 186 VAL A C 1
ATOM 1479 O O . VAL A 1 186 ? -5.061 -2.119 17.791 1.00 98.75 186 VAL A O 1
ATOM 1482 N N . THR A 1 187 ? -3.472 -0.534 17.940 1.00 98.62 187 THR A N 1
ATOM 1483 C CA . THR A 1 187 ? -4.158 0.306 18.928 1.00 98.62 187 THR A CA 1
ATOM 1484 C C . THR A 1 187 ? -4.703 1.585 18.306 1.00 98.62 187 THR A C 1
ATOM 1486 O O . THR A 1 187 ? -5.713 2.105 18.789 1.00 98.62 187 THR A O 1
ATOM 1489 N N . LEU A 1 188 ? -4.063 2.076 17.240 1.00 98.31 188 LEU A N 1
ATOM 1490 C CA . LEU A 1 188 ? -4.377 3.358 16.620 1.00 98.31 188 LEU A CA 1
ATOM 1491 C C . LEU A 1 188 ? -3.895 3.419 15.163 1.00 98.31 188 LEU A C 1
ATOM 1493 O O . LEU A 1 188 ? -2.809 2.933 14.856 1.00 98.31 188 LEU A O 1
ATOM 1497 N N . ILE A 1 189 ? -4.658 4.069 14.280 1.00 98.62 189 ILE A N 1
ATOM 1498 C CA . ILE A 1 189 ? -4.202 4.492 12.942 1.00 98.62 189 ILE A CA 1
ATOM 1499 C C . ILE A 1 189 ? -4.377 6.004 12.818 1.00 98.62 189 ILE A C 1
ATOM 1501 O O . ILE A 1 189 ? -5.476 6.515 13.029 1.00 98.62 189 ILE A O 1
ATOM 1505 N N . GLU A 1 190 ? -3.322 6.733 12.467 1.00 98.25 190 GLU A N 1
ATOM 1506 C CA . GLU A 1 190 ? -3.423 8.167 12.211 1.00 98.25 190 GLU A CA 1
ATOM 1507 C C . GLU A 1 190 ? -4.133 8.436 10.884 1.00 98.25 190 GLU A C 1
ATOM 1509 O O . GLU A 1 190 ? -3.846 7.819 9.858 1.00 98.25 190 GLU A O 1
ATOM 1514 N N . THR A 1 191 ? -5.047 9.404 10.886 1.00 97.50 191 THR A N 1
ATOM 1515 C CA . THR A 1 191 ? -5.728 9.827 9.655 1.00 97.50 191 THR A CA 1
ATOM 1516 C C . THR A 1 191 ? -5.032 11.003 8.967 1.00 97.50 191 THR A C 1
ATOM 1518 O O . THR A 1 191 ? -5.326 11.337 7.817 1.00 97.50 191 THR A O 1
ATOM 1521 N N . SER A 1 192 ? -4.130 11.691 9.669 1.00 96.50 192 SER A N 1
ATOM 1522 C CA . SER A 1 192 ? -3.281 12.719 9.077 1.00 96.50 192 SER A CA 1
ATOM 1523 C C . SER A 1 192 ? -2.171 12.091 8.252 1.00 96.50 192 SER A C 1
ATOM 1525 O O . SER A 1 192 ? -1.613 11.064 8.628 1.00 96.50 192 SER A O 1
ATOM 1527 N N . SER A 1 193 ? -1.806 12.772 7.175 1.00 96.81 193 SER A N 1
ATOM 1528 C CA . SER A 1 193 ? -0.680 12.398 6.340 1.00 96.81 193 SER A CA 1
ATOM 1529 C C . SER A 1 193 ? 0.215 13.592 6.046 1.00 96.81 193 SER A C 1
ATOM 1531 O O . SER A 1 193 ? -0.192 14.753 6.163 1.00 96.81 193 SER A O 1
ATOM 1533 N N . GLU A 1 194 ? 1.449 13.289 5.666 1.00 96.75 194 GLU A N 1
ATOM 1534 C CA . GLU A 1 194 ? 2.420 14.247 5.159 1.00 96.75 194 GLU A CA 1
ATOM 1535 C C . GLU A 1 194 ? 3.067 13.725 3.876 1.00 96.75 194 GLU A C 1
ATOM 1537 O O . GLU A 1 194 ? 3.153 12.518 3.645 1.00 96.75 194 GLU A O 1
ATOM 1542 N N . GLU A 1 195 ? 3.529 14.649 3.038 1.00 95.88 195 GLU A N 1
ATOM 1543 C CA . GLU A 1 195 ? 4.337 14.307 1.873 1.00 95.88 195 GLU A CA 1
ATOM 1544 C C . GLU A 1 195 ? 5.799 14.110 2.279 1.00 95.88 195 GLU A C 1
ATOM 1546 O O . GLU A 1 195 ? 6.366 14.891 3.048 1.00 95.88 195 GLU A O 1
ATOM 1551 N N . GLU A 1 196 ? 6.435 13.093 1.712 1.00 95.00 196 GLU A N 1
ATOM 1552 C CA . GLU A 1 196 ? 7.857 12.825 1.889 1.00 95.00 196 GLU A CA 1
ATOM 1553 C C . GLU A 1 196 ? 8.548 12.693 0.532 1.00 95.00 196 GLU A C 1
ATOM 1555 O O . GLU A 1 196 ? 8.125 11.913 -0.318 1.00 95.00 196 GLU A O 1
ATOM 1560 N N . ASP A 1 197 ? 9.635 13.443 0.338 1.00 93.25 197 ASP A N 1
ATOM 1561 C CA . ASP A 1 197 ? 10.540 13.266 -0.801 1.00 93.25 197 ASP A CA 1
ATOM 1562 C C . ASP A 1 197 ? 11.347 11.977 -0.601 1.00 93.25 197 ASP A C 1
ATOM 1564 O O . ASP A 1 197 ? 12.194 11.885 0.294 1.00 93.25 197 ASP A O 1
ATOM 1568 N N . ILE A 1 198 ? 11.080 10.983 -1.447 1.00 89.44 198 ILE A N 1
ATOM 1569 C CA . ILE A 1 198 ? 11.751 9.673 -1.424 1.00 89.44 198 ILE A CA 1
ATOM 1570 C C . ILE A 1 198 ? 12.935 9.613 -2.405 1.00 89.44 198 ILE A C 1
ATOM 1572 O O . ILE A 1 198 ? 13.493 8.545 -2.674 1.00 89.44 198 ILE A O 1
ATOM 1576 N N . GLY A 1 199 ? 13.356 10.768 -2.924 1.00 85.75 199 GLY A N 1
ATOM 1577 C CA . GLY A 1 199 ? 14.433 10.927 -3.887 1.00 85.75 199 GLY A CA 1
ATOM 1578 C C . GLY A 1 199 ? 13.935 10.979 -5.329 1.00 85.75 199 GLY A C 1
ATOM 1579 O O . GLY A 1 199 ? 12.764 10.804 -5.629 1.00 85.75 199 GLY A O 1
ATOM 1580 N N . TYR A 1 200 ? 14.855 11.244 -6.261 1.00 79.44 200 TYR A N 1
ATOM 1581 C CA . TYR A 1 200 ? 14.574 11.306 -7.707 1.00 79.44 200 TYR A CA 1
ATOM 1582 C C . TYR A 1 200 ? 13.500 12.326 -8.134 1.00 79.44 200 TYR A C 1
ATOM 1584 O O . TYR A 1 200 ? 13.070 12.305 -9.286 1.00 79.44 200 TYR A O 1
ATOM 1592 N N . GLY A 1 201 ? 13.129 13.256 -7.247 1.00 81.50 201 GLY A N 1
ATOM 1593 C CA . GLY A 1 201 ? 12.101 14.262 -7.503 1.00 81.50 201 GLY A CA 1
ATOM 1594 C C . GLY A 1 201 ? 10.679 13.706 -7.451 1.00 81.50 201 GLY A C 1
ATOM 1595 O O . GLY A 1 201 ? 9.816 14.261 -8.125 1.00 81.50 201 GLY A O 1
ATOM 1596 N N . VAL A 1 202 ? 10.454 12.619 -6.705 1.00 88.19 202 VAL A N 1
ATOM 1597 C CA . VAL A 1 202 ? 9.128 12.027 -6.495 1.00 88.19 202 VAL A CA 1
ATOM 1598 C C . VAL A 1 202 ? 8.771 12.039 -5.008 1.00 88.19 202 VAL A C 1
ATOM 1600 O O . VAL A 1 202 ? 9.651 11.897 -4.152 1.00 88.19 202 VAL A O 1
ATOM 1603 N N . THR A 1 203 ? 7.489 12.217 -4.694 1.00 92.50 203 THR A N 1
ATOM 1604 C CA . THR A 1 203 ? 6.990 12.265 -3.314 1.00 92.50 203 THR A CA 1
ATOM 1605 C C . THR A 1 203 ? 6.012 11.130 -3.039 1.00 92.50 203 THR A C 1
ATOM 1607 O O . THR A 1 203 ? 5.297 10.672 -3.928 1.00 92.50 203 THR A O 1
ATOM 1610 N N . THR A 1 204 ? 5.992 10.647 -1.802 1.00 93.44 204 THR A N 1
ATOM 1611 C CA . THR A 1 204 ? 4.976 9.712 -1.301 1.00 93.44 204 THR A CA 1
ATOM 1612 C C . THR A 1 204 ? 4.110 10.400 -0.252 1.00 93.44 204 THR A C 1
ATOM 1614 O O . THR A 1 204 ? 4.550 11.377 0.358 1.00 93.44 204 THR A O 1
ATOM 1617 N N . ILE A 1 205 ? 2.900 9.891 -0.029 1.00 96.25 205 ILE A N 1
ATOM 1618 C CA . ILE A 1 205 ? 2.032 10.319 1.069 1.00 96.25 205 ILE A CA 1
ATOM 1619 C C . ILE A 1 205 ? 2.145 9.273 2.168 1.00 96.25 205 ILE A C 1
ATOM 1621 O O . ILE A 1 205 ? 1.848 8.100 1.945 1.00 96.25 205 ILE A O 1
ATOM 1625 N N . LYS A 1 206 ? 2.556 9.693 3.362 1.00 97.44 206 LYS A N 1
ATOM 1626 C CA . LYS A 1 206 ? 2.749 8.791 4.497 1.00 97.44 206 LYS A CA 1
ATOM 1627 C C . LYS A 1 206 ? 2.001 9.248 5.741 1.00 97.44 206 LYS A C 1
ATOM 1629 O O . LYS A 1 206 ? 1.725 10.431 5.920 1.00 97.44 206 LYS A O 1
ATOM 1634 N N . GLY A 1 207 ? 1.761 8.297 6.625 1.00 98.19 207 GLY A N 1
ATOM 1635 C CA . GLY A 1 207 ? 1.236 8.471 7.970 1.00 98.19 207 GLY A CA 1
ATOM 1636 C C . GLY A 1 207 ? 1.784 7.375 8.876 1.00 98.19 207 GLY A C 1
ATOM 1637 O O . GLY A 1 207 ? 2.818 6.761 8.574 1.00 98.19 207 GLY A O 1
ATOM 1638 N N . SER A 1 208 ? 1.101 7.113 9.986 1.00 98.31 208 SER A N 1
ATOM 1639 C CA . SER A 1 208 ? 1.540 6.083 10.921 1.00 98.31 208 SER A CA 1
ATOM 1640 C C . SER A 1 208 ? 0.394 5.329 11.595 1.00 98.31 208 SER A C 1
ATOM 1642 O O . SER A 1 208 ? -0.763 5.750 11.597 1.00 98.31 208 SER A O 1
ATOM 1644 N N . LEU A 1 209 ? 0.739 4.166 12.135 1.00 98.25 209 LEU A N 1
ATOM 1645 C CA . LEU A 1 209 ? -0.110 3.306 12.948 1.00 98.25 209 LEU A CA 1
ATOM 1646 C C . LEU A 1 209 ? 0.667 2.918 14.207 1.00 98.25 209 LEU A C 1
ATOM 1648 O O . LEU A 1 209 ? 1.877 2.704 14.151 1.00 98.25 209 LEU A O 1
ATOM 1652 N N . GLU A 1 210 ? -0.025 2.789 15.333 1.00 98.56 210 GLU A N 1
ATOM 1653 C CA . GLU A 1 210 ? 0.536 2.234 16.561 1.00 98.56 210 GLU A CA 1
ATOM 1654 C C . GLU A 1 210 ? 0.063 0.792 16.771 1.00 98.56 210 GLU A C 1
ATOM 1656 O O . GLU A 1 210 ? -1.106 0.442 16.578 1.00 98.56 210 GLU A O 1
ATOM 1661 N N . SER A 1 211 ? 0.999 -0.053 17.191 1.00 98.56 211 SER A N 1
ATOM 1662 C CA . SER A 1 211 ? 0.771 -1.445 17.549 1.00 98.56 211 SER A CA 1
ATOM 1663 C C . SER A 1 211 ? 1.575 -1.809 18.795 1.00 98.56 211 SER A C 1
ATOM 1665 O O . SER A 1 211 ? 2.769 -1.519 18.881 1.00 98.56 211 SER A O 1
ATOM 1667 N N . ASP A 1 212 ? 0.958 -2.527 19.732 1.00 98.38 212 ASP A N 1
ATOM 1668 C CA . ASP A 1 212 ? 1.657 -3.055 20.913 1.00 98.38 212 ASP A CA 1
ATOM 1669 C C . ASP A 1 212 ? 2.677 -4.151 20.542 1.00 98.38 212 ASP A C 1
ATOM 1671 O O . ASP A 1 212 ? 3.623 -4.414 21.290 1.00 98.38 212 ASP A O 1
ATOM 1675 N N . LEU A 1 213 ? 2.502 -4.792 19.379 1.00 97.62 213 LEU A N 1
ATOM 1676 C CA . LEU A 1 213 ? 3.391 -5.835 18.866 1.00 97.62 213 LEU A CA 1
ATOM 1677 C C . LEU A 1 213 ? 4.544 -5.259 18.036 1.00 97.62 213 LEU A C 1
ATOM 1679 O O . LEU A 1 213 ? 5.683 -5.708 18.172 1.00 97.62 213 LEU A O 1
ATOM 1683 N N . LEU A 1 214 ? 4.235 -4.317 17.145 1.00 97.44 214 LEU A N 1
ATOM 1684 C CA . LEU A 1 214 ? 5.154 -3.814 16.122 1.00 97.44 214 LEU A CA 1
ATOM 1685 C C . LEU A 1 214 ? 5.771 -2.457 16.490 1.00 97.44 214 LEU A C 1
ATOM 1687 O O . LEU A 1 214 ? 6.805 -2.104 15.933 1.00 97.44 214 LEU A O 1
ATOM 1691 N N . GLY A 1 215 ? 5.190 -1.721 17.439 1.00 98.25 215 GLY A N 1
ATOM 1692 C CA . GLY A 1 215 ? 5.542 -0.332 17.725 1.00 98.25 215 GLY A CA 1
ATOM 1693 C C . GLY A 1 215 ? 4.843 0.639 16.772 1.00 98.25 215 GLY A C 1
ATOM 1694 O O . GLY A 1 215 ? 3.715 0.398 16.347 1.00 98.25 215 GLY A O 1
ATOM 1695 N N . ILE A 1 216 ? 5.512 1.748 16.450 1.00 98.19 216 ILE A N 1
ATOM 1696 C CA . ILE A 1 216 ? 5.027 2.704 15.446 1.00 98.19 216 ILE A CA 1
ATOM 1697 C C . ILE A 1 216 ? 5.409 2.175 14.065 1.00 98.19 216 ILE A C 1
ATOM 1699 O O . ILE A 1 216 ? 6.593 2.008 13.768 1.00 98.19 216 ILE A O 1
ATOM 1703 N N . VAL A 1 217 ? 4.405 1.928 13.235 1.00 98.31 217 VAL A N 1
ATOM 1704 C CA . VAL A 1 217 ? 4.535 1.389 11.883 1.00 98.31 217 VAL A CA 1
ATOM 1705 C C . VAL A 1 217 ? 4.212 2.485 10.880 1.00 98.31 217 VAL A C 1
ATOM 1707 O O . VAL A 1 217 ? 3.285 3.274 11.065 1.00 98.31 217 VAL A O 1
ATOM 1710 N N . ARG A 1 218 ? 4.984 2.531 9.799 1.00 98.31 218 ARG A N 1
ATOM 1711 C CA . ARG A 1 218 ? 4.753 3.449 8.690 1.00 98.31 218 ARG A CA 1
ATOM 1712 C C . ARG A 1 218 ? 3.551 2.990 7.865 1.00 98.31 218 ARG A C 1
ATOM 1714 O O . ARG A 1 218 ? 3.426 1.807 7.562 1.00 98.31 218 ARG A O 1
ATOM 1721 N N . VAL A 1 219 ? 2.712 3.941 7.470 1.00 98.56 219 VAL A N 1
ATOM 1722 C CA . VAL A 1 219 ? 1.617 3.735 6.514 1.00 98.56 219 VAL A CA 1
ATOM 1723 C C . VAL A 1 219 ? 1.882 4.616 5.304 1.00 98.56 219 VAL A C 1
ATOM 1725 O O . VAL A 1 219 ? 2.248 5.777 5.478 1.00 98.56 219 VAL A O 1
ATOM 1728 N N . GLU A 1 220 ? 1.704 4.100 4.096 1.00 98.06 220 GLU A N 1
ATOM 1729 C CA . GLU A 1 220 ? 1.802 4.885 2.865 1.00 98.06 220 GLU A CA 1
ATOM 1730 C C . GLU A 1 220 ? 0.555 4.716 2.016 1.00 98.06 220 GLU A C 1
ATOM 1732 O O . GLU A 1 220 ? -0.052 3.647 2.001 1.00 98.06 220 GLU A O 1
ATOM 1737 N N . ASP A 1 221 ? 0.219 5.772 1.287 1.00 96.38 221 ASP A N 1
ATOM 1738 C CA . ASP A 1 221 ? -0.634 5.651 0.119 1.00 96.38 221 ASP A CA 1
ATOM 1739 C C . ASP A 1 221 ? 0.232 5.278 -1.084 1.00 96.38 221 ASP A C 1
ATOM 1741 O O . ASP A 1 221 ? 1.185 5.993 -1.419 1.00 96.38 221 ASP A O 1
ATOM 1745 N N . VAL A 1 222 ? -0.044 4.121 -1.676 1.00 96.44 222 VAL A N 1
ATOM 1746 C CA . VAL A 1 222 ? 0.827 3.507 -2.675 1.00 96.44 222 VAL A CA 1
ATOM 1747 C C . VAL A 1 222 ? 0.104 3.444 -3.996 1.00 96.44 222 VAL A C 1
ATOM 1749 O O . VAL A 1 222 ? -0.836 2.684 -4.148 1.00 96.44 222 VAL A O 1
ATOM 1752 N N . TRP A 1 223 ? 0.596 4.170 -4.991 1.00 94.12 223 TRP A N 1
ATOM 1753 C CA . TRP A 1 223 ? 0.129 3.987 -6.359 1.00 94.12 223 TRP A CA 1
ATOM 1754 C C . TRP A 1 223 ? 0.788 2.747 -6.951 1.00 94.12 223 TRP A C 1
ATOM 1756 O O . TRP A 1 223 ? 1.942 2.462 -6.630 1.00 94.12 223 TRP A O 1
ATOM 1766 N N . PHE A 1 224 ? 0.132 2.061 -7.879 1.00 94.06 224 PHE A N 1
ATOM 1767 C CA . PHE A 1 224 ? 0.766 1.0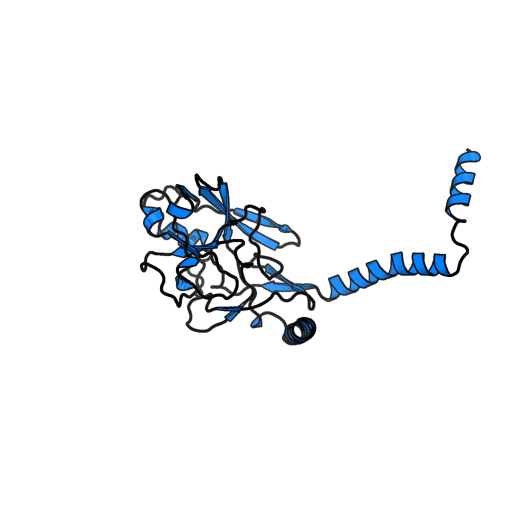15 -8.686 1.00 94.06 224 PHE A CA 1
ATOM 1768 C C . PHE A 1 224 ? 0.960 1.469 -10.140 1.00 94.06 224 PHE A C 1
ATOM 1770 O O . PHE A 1 224 ? 0.277 2.360 -10.641 1.00 94.06 224 PHE A O 1
ATOM 1777 N N . LEU A 1 225 ? 1.994 0.944 -10.796 1.00 92.62 225 LEU A N 1
ATOM 1778 C CA . LEU A 1 225 ? 2.276 1.156 -12.210 1.00 92.62 225 LEU A CA 1
ATOM 1779 C C . LEU A 1 225 ? 1.567 0.076 -13.020 1.00 92.62 225 LEU A C 1
ATOM 1781 O O . LEU A 1 225 ? 1.973 -1.087 -12.996 1.00 92.62 225 LEU A O 1
ATOM 1785 N N . ASP A 1 226 ? 0.590 0.494 -13.812 1.00 92.19 226 ASP A N 1
ATOM 1786 C CA . ASP A 1 226 ? -0.076 -0.352 -14.796 1.00 92.19 226 ASP A CA 1
ATOM 1787 C C . ASP A 1 226 ? 0.795 -0.484 -16.058 1.00 92.19 226 ASP A C 1
ATOM 1789 O O . ASP A 1 226 ? 1.372 0.484 -16.577 1.00 92.19 226 ASP A O 1
ATOM 1793 N N . SER A 1 227 ? 0.907 -1.710 -16.565 1.00 91.25 227 SER A N 1
ATOM 1794 C CA . SER A 1 227 ? 1.628 -2.049 -17.790 1.00 91.25 227 SER A CA 1
ATOM 1795 C C . SER A 1 227 ? 1.184 -1.210 -18.996 1.00 91.25 227 SER A C 1
ATOM 1797 O O . SER A 1 227 ? 2.011 -0.882 -19.852 1.00 91.25 227 SER A O 1
ATOM 1799 N N . SER A 1 228 ? -0.083 -0.795 -19.057 1.00 90.44 228 SER A N 1
ATOM 1800 C CA . SER A 1 228 ? -0.650 0.051 -20.111 1.00 90.44 228 SER A CA 1
ATOM 1801 C C . SER A 1 228 ? -0.053 1.465 -20.133 1.00 90.44 228 SER A C 1
ATOM 1803 O O . SER A 1 228 ? -0.075 2.138 -21.169 1.00 90.44 228 SER A O 1
ATOM 1805 N N . GLN A 1 229 ? 0.541 1.898 -19.018 1.00 90.38 229 GLN A N 1
ATOM 1806 C CA . GLN A 1 229 ? 1.206 3.193 -18.857 1.00 90.38 229 GLN A CA 1
ATOM 1807 C C . GLN A 1 229 ? 2.685 3.152 -19.260 1.00 90.38 229 GLN A C 1
ATOM 1809 O O . GLN A 1 229 ? 3.344 4.194 -19.372 1.00 90.38 229 GLN A O 1
ATOM 1814 N N . VAL A 1 230 ? 3.219 1.951 -19.485 1.00 89.25 230 VAL A N 1
ATOM 1815 C CA . VAL A 1 230 ? 4.570 1.717 -19.988 1.00 89.25 230 VAL A CA 1
ATOM 1816 C C . VAL A 1 230 ? 4.539 1.654 -21.513 1.00 89.25 230 VAL A C 1
ATOM 1818 O O . VAL A 1 230 ? 3.618 1.116 -22.128 1.00 89.25 230 VAL A O 1
ATOM 1821 N N . ALA A 1 231 ? 5.561 2.213 -22.170 1.00 85.81 231 ALA A N 1
ATOM 1822 C CA . ALA A 1 231 ? 5.605 2.184 -23.628 1.00 85.81 231 ALA A CA 1
ATOM 1823 C C . ALA A 1 231 ? 5.636 0.724 -24.137 1.00 85.81 231 ALA A C 1
ATOM 1825 O O . ALA A 1 231 ? 6.454 -0.064 -23.655 1.00 85.81 231 ALA A O 1
ATOM 1826 N N . PRO A 1 232 ? 4.845 0.353 -25.167 1.00 84.31 232 PRO A N 1
ATOM 1827 C CA . PRO A 1 232 ? 4.736 -1.039 -25.613 1.00 84.31 232 PRO A CA 1
ATOM 1828 C C . PRO A 1 232 ? 6.074 -1.703 -25.964 1.00 84.31 232 PRO A C 1
ATOM 1830 O O . PRO A 1 232 ? 6.273 -2.886 -25.692 1.00 84.31 232 PRO A O 1
ATOM 1833 N N . GLN A 1 233 ? 7.018 -0.947 -26.539 1.00 84.06 233 GLN A N 1
ATOM 1834 C CA . GLN A 1 233 ? 8.357 -1.467 -26.833 1.00 84.06 233 GLN A CA 1
ATOM 1835 C C . GLN A 1 233 ? 9.164 -1.836 -25.578 1.00 84.06 233 GLN A C 1
ATOM 1837 O O . GLN A 1 233 ? 9.978 -2.756 -25.634 1.00 84.06 233 GLN A O 1
ATOM 1842 N N . ASP A 1 234 ? 8.939 -1.147 -24.459 1.00 84.88 234 ASP A N 1
ATOM 1843 C CA . ASP A 1 234 ? 9.661 -1.384 -23.212 1.00 84.88 234 ASP A CA 1
ATOM 1844 C C . ASP A 1 234 ? 9.084 -2.610 -22.501 1.00 84.88 234 ASP A C 1
ATOM 1846 O O . ASP A 1 234 ? 9.853 -3.454 -22.050 1.00 84.88 234 ASP A O 1
ATOM 1850 N N . ASN A 1 235 ? 7.754 -2.775 -22.509 1.00 81.00 235 ASN A N 1
ATOM 1851 C CA . ASN A 1 235 ? 7.097 -4.004 -22.046 1.00 81.00 235 ASN A CA 1
ATOM 1852 C C . ASN A 1 235 ? 7.574 -5.225 -22.839 1.00 81.00 235 ASN A C 1
ATOM 1854 O O . ASN A 1 235 ? 7.960 -6.241 -22.258 1.00 81.00 235 ASN A O 1
ATOM 1858 N N . ALA A 1 236 ? 7.621 -5.116 -24.172 1.00 80.38 236 ALA A N 1
ATOM 1859 C CA . ALA A 1 236 ? 8.110 -6.192 -25.029 1.00 80.38 236 ALA A CA 1
ATOM 1860 C C . ALA A 1 236 ? 9.567 -6.561 -24.702 1.00 80.38 236 ALA A C 1
ATOM 1862 O O . ALA A 1 236 ? 9.898 -7.741 -24.576 1.00 80.38 236 ALA A O 1
ATOM 1863 N N . PHE A 1 237 ? 10.433 -5.565 -24.511 1.00 80.38 237 PHE A N 1
ATOM 1864 C CA . PHE A 1 237 ? 11.831 -5.795 -24.159 1.00 80.38 237 PHE A CA 1
ATOM 1865 C C . PHE A 1 237 ? 11.993 -6.400 -22.756 1.00 80.38 237 PHE A C 1
ATOM 1867 O O . PHE A 1 237 ? 12.729 -7.374 -22.597 1.00 80.38 237 PHE A O 1
ATOM 1874 N N . ALA A 1 238 ? 11.265 -5.893 -21.759 1.00 77.38 238 ALA A N 1
ATOM 1875 C CA . ALA A 1 238 ? 11.276 -6.431 -20.402 1.00 77.38 238 ALA A CA 1
ATOM 1876 C C . ALA A 1 238 ? 10.804 -7.893 -20.374 1.00 77.38 238 ALA A C 1
ATOM 1878 O O . ALA A 1 238 ? 11.443 -8.733 -19.741 1.00 77.38 238 ALA A O 1
ATOM 1879 N N . SER A 1 239 ? 9.747 -8.226 -21.124 1.00 73.81 239 SER A N 1
ATOM 1880 C CA . SER A 1 239 ? 9.251 -9.603 -21.239 1.00 73.81 239 SER A CA 1
ATOM 1881 C C . SER A 1 239 ? 10.293 -10.565 -21.825 1.00 73.81 239 SER A C 1
ATOM 1883 O O . SER A 1 239 ? 10.352 -11.720 -21.417 1.00 73.81 239 SER A O 1
ATOM 1885 N N . TYR A 1 240 ? 11.158 -10.086 -22.728 1.00 75.38 240 TYR A N 1
ATOM 1886 C CA . TYR A 1 240 ? 12.221 -10.886 -23.340 1.00 75.38 240 TYR A CA 1
ATOM 1887 C C . TYR A 1 240 ? 13.385 -11.173 -22.379 1.00 75.38 240 TYR A C 1
ATOM 1889 O O . TYR A 1 240 ? 14.042 -12.199 -22.514 1.00 75.38 240 TYR A O 1
ATOM 1897 N N . ILE A 1 241 ? 13.648 -10.283 -21.417 1.00 67.88 241 ILE A N 1
ATOM 1898 C CA . ILE A 1 241 ? 14.754 -10.421 -20.450 1.00 67.88 241 ILE A CA 1
ATOM 1899 C C . ILE A 1 241 ? 14.350 -11.233 -19.209 1.00 67.88 241 ILE A C 1
ATOM 1901 O O . ILE A 1 241 ? 15.216 -11.754 -18.511 1.00 67.88 241 ILE A O 1
ATOM 1905 N N . ARG A 1 242 ? 13.048 -11.369 -18.922 1.00 62.84 242 ARG A N 1
ATOM 1906 C CA . ARG A 1 242 ? 12.542 -12.139 -17.768 1.00 62.84 242 ARG A CA 1
ATOM 1907 C C . ARG A 1 242 ? 12.646 -13.672 -17.927 1.00 62.84 242 ARG A C 1
ATOM 1909 O O . ARG A 1 242 ? 12.285 -14.376 -16.985 1.00 62.84 242 ARG A O 1
ATOM 1916 N N . TYR A 1 243 ? 13.142 -14.176 -19.062 1.00 42.84 243 TYR A N 1
ATOM 1917 C CA . TYR A 1 243 ? 13.388 -15.601 -19.349 1.00 42.84 243 TYR A CA 1
ATOM 1918 C C . TYR A 1 243 ? 14.877 -15.882 -19.576 1.00 42.84 243 TYR A C 1
ATOM 1920 O O . TYR A 1 243 ? 15.307 -17.010 -19.242 1.00 42.84 243 TYR A O 1
#

Radius of gyration: 23.87 Å; chains: 1; bounding box: 81×40×48 Å

Organism: NCBI:txid1183413